Protein AF-A0A4R3A6V1-F1 (afdb_monomer_lite)

Secondary structure (DSSP, 8-state):
--------PPPPP--S---SEEEEETTTEEEEE-TT-EEEEEE-SSEEEEEEEETTS-EEEEEEE--TTEEEEEEEEEPPP-HHHHTTT----EEEEEEEEEE--S---GGG--EEEEEEEEEESSHHHHHHHHSPPTTTTSHHHHTTTTSTTPPPSSHHHHHHT-S---GGGEEEEEPPS-SSHHHHTTTSTTHHHHHHHHHHHS-HHHHHH--EEEEEEEEEETTTEEE-S-SS---EE-SSEEEEEEEEEEEPP--

Structure (mmCIF, N/CA/C/O backbone):
data_AF-A0A4R3A6V1-F1
#
_entry.id   AF-A0A4R3A6V1-F1
#
loop_
_atom_site.group_PDB
_atom_site.id
_atom_site.type_symbol
_atom_site.label_atom_id
_atom_site.label_alt_id
_atom_site.label_comp_id
_atom_site.label_asym_id
_atom_site.label_entity_id
_atom_site.label_seq_id
_atom_site.pdbx_PDB_ins_code
_atom_site.Cartn_x
_atom_site.Cartn_y
_atom_site.Cartn_z
_atom_site.occupancy
_atom_site.B_iso_or_equiv
_atom_site.auth_seq_id
_atom_site.auth_comp_id
_atom_site.auth_asym_id
_atom_site.auth_atom_id
_atom_site.pdbx_PDB_model_num
ATOM 1 N N . MET A 1 1 ? 1.671 25.172 -37.090 1.00 29.05 1 MET A N 1
ATOM 2 C CA . MET A 1 1 ? 3.060 24.733 -36.821 1.00 29.05 1 MET A CA 1
ATOM 3 C C . MET A 1 1 ? 3.863 25.916 -36.296 1.00 29.05 1 MET A C 1
ATOM 5 O O . MET A 1 1 ? 4.371 26.710 -37.083 1.00 29.05 1 MET A O 1
ATOM 9 N N . SER A 1 2 ? 3.929 26.082 -34.975 1.00 23.70 2 SER A N 1
ATOM 10 C CA . SER A 1 2 ? 4.766 27.115 -34.357 1.00 23.70 2 SER A CA 1
ATOM 11 C C . SER A 1 2 ? 6.224 26.665 -34.411 1.00 23.70 2 SER A C 1
ATOM 13 O O . SER A 1 2 ? 6.584 25.643 -33.839 1.00 23.70 2 SER A O 1
ATOM 15 N N . ARG A 1 3 ? 7.068 27.400 -35.143 1.00 24.25 3 ARG A N 1
ATOM 16 C CA . ARG A 1 3 ? 8.515 27.151 -35.177 1.00 24.25 3 ARG A CA 1
ATOM 17 C C . ARG A 1 3 ? 9.114 27.628 -33.856 1.00 24.25 3 ARG A C 1
ATOM 19 O O . ARG A 1 3 ? 9.168 28.833 -33.616 1.00 24.25 3 ARG A O 1
ATOM 26 N N . CYS A 1 4 ? 9.568 26.699 -33.020 1.00 25.50 4 CYS A N 1
ATOM 27 C CA . CYS A 1 4 ? 10.347 27.031 -31.832 1.00 25.50 4 CYS A CA 1
ATOM 28 C C . CYS A 1 4 ? 11.617 27.786 -32.268 1.00 25.50 4 CYS A C 1
ATOM 30 O O . CYS A 1 4 ? 12.367 27.310 -33.127 1.00 25.50 4 CYS A O 1
ATOM 32 N N . LYS A 1 5 ? 11.832 29.004 -31.751 1.00 26.22 5 LYS A N 1
ATOM 33 C CA . LYS A 1 5 ? 13.024 29.798 -32.083 1.00 26.22 5 LYS A CA 1
ATOM 34 C C . LYS A 1 5 ? 14.231 29.221 -31.355 1.00 26.22 5 LYS A C 1
ATOM 36 O O . LYS A 1 5 ? 14.215 28.988 -30.154 1.00 26.22 5 LYS A O 1
ATOM 41 N N . LEU A 1 6 ? 15.274 28.992 -32.135 1.00 27.48 6 LEU A N 1
ATOM 42 C CA . LEU A 1 6 ? 16.408 28.151 -31.809 1.00 27.48 6 LEU A CA 1
ATOM 43 C C . LEU A 1 6 ? 17.652 29.035 -31.675 1.00 27.48 6 LEU A C 1
ATOM 45 O O . LEU A 1 6 ? 18.129 29.558 -32.681 1.00 27.48 6 LEU A O 1
ATOM 49 N N . GLN A 1 7 ? 18.189 29.212 -30.469 1.00 25.42 7 GLN A N 1
ATOM 50 C CA . GLN A 1 7 ? 19.494 29.852 -30.285 1.00 25.42 7 GLN A CA 1
ATOM 51 C C . GLN A 1 7 ? 20.573 28.785 -30.110 1.00 25.42 7 GLN A C 1
ATOM 53 O O . GLN A 1 7 ? 20.501 27.945 -29.219 1.00 25.42 7 GLN A O 1
ATOM 58 N N . ILE A 1 8 ? 21.564 28.804 -30.999 1.00 26.97 8 ILE A N 1
ATOM 59 C CA . ILE A 1 8 ? 22.712 27.896 -30.986 1.00 26.97 8 ILE A CA 1
ATOM 60 C C . ILE A 1 8 ? 23.912 28.703 -30.497 1.00 26.97 8 ILE A C 1
ATOM 62 O O . ILE A 1 8 ? 24.255 29.714 -31.111 1.00 26.97 8 ILE A O 1
ATOM 66 N N . ARG A 1 9 ? 24.560 28.267 -29.413 1.00 29.11 9 ARG A N 1
ATOM 67 C CA . ARG A 1 9 ? 25.920 28.716 -29.091 1.00 29.11 9 ARG A CA 1
ATOM 68 C C . ARG A 1 9 ? 26.909 27.743 -29.736 1.00 29.11 9 ARG A C 1
ATOM 70 O O . ARG A 1 9 ? 26.684 26.538 -29.735 1.00 29.11 9 ARG A O 1
ATOM 77 N N . ARG A 1 10 ? 27.934 28.305 -30.376 1.00 29.61 10 ARG A N 1
ATOM 78 C CA . ARG A 1 10 ? 28.901 27.626 -31.252 1.00 29.61 10 ARG A CA 1
ATOM 79 C C . ARG A 1 10 ? 29.644 26.518 -30.487 1.00 29.61 10 ARG A C 1
ATOM 81 O O . ARG A 1 10 ? 30.212 26.805 -29.438 1.00 29.61 10 ARG A O 1
ATOM 88 N N . ALA A 1 11 ? 29.657 25.298 -31.020 1.00 35.62 11 ALA A N 1
ATOM 89 C CA . ALA A 1 11 ? 30.595 24.253 -30.610 1.00 35.62 11 ALA A CA 1
ATOM 90 C C . ALA A 1 11 ? 31.905 24.409 -31.417 1.00 35.62 11 ALA A C 1
ATOM 92 O O . ALA A 1 11 ? 31.838 24.878 -32.558 1.00 35.62 11 ALA A O 1
ATOM 93 N N . PRO A 1 12 ? 33.083 24.092 -30.848 1.00 35.62 12 PRO A N 1
ATOM 94 C CA . PRO A 1 12 ? 34.339 24.097 -31.596 1.00 35.62 12 PRO A CA 1
ATOM 95 C C . PRO A 1 12 ? 34.364 22.984 -32.660 1.00 35.62 12 PRO A C 1
ATOM 97 O O . PRO A 1 12 ? 33.696 21.964 -32.504 1.00 35.62 12 PRO A O 1
ATOM 100 N N . ASP A 1 13 ? 35.115 23.210 -33.744 1.00 43.75 13 ASP A N 1
ATOM 101 C CA . ASP A 1 13 ? 35.287 22.285 -34.876 1.00 43.75 13 ASP A CA 1
ATOM 102 C C . ASP A 1 13 ? 35.977 20.991 -34.447 1.00 43.75 13 ASP A C 1
ATOM 104 O O . ASP A 1 13 ? 37.070 21.025 -33.877 1.00 43.75 13 ASP A O 1
ATOM 108 N N . ILE A 1 14 ? 35.351 19.843 -34.723 1.00 45.16 14 ILE A N 1
ATOM 109 C CA . ILE A 1 14 ? 35.871 18.542 -34.300 1.00 45.16 14 ILE A CA 1
ATOM 110 C C . ILE A 1 14 ? 35.590 17.470 -35.369 1.00 45.16 14 ILE A C 1
ATOM 112 O O . ILE A 1 14 ? 34.441 17.233 -35.740 1.00 45.16 14 ILE A O 1
ATOM 116 N N . GLY A 1 15 ? 36.669 16.856 -35.870 1.00 40.59 15 GLY A N 1
ATOM 117 C CA . GLY A 1 15 ? 36.699 15.899 -36.982 1.00 40.59 15 GLY A CA 1
ATOM 118 C C . GLY A 1 15 ? 36.312 14.446 -36.662 1.00 40.59 15 GLY A C 1
ATOM 119 O O . GLY A 1 15 ? 35.995 14.088 -35.530 1.00 40.59 15 GLY A O 1
ATOM 120 N N . GLU A 1 16 ? 36.334 13.652 -37.735 1.00 47.97 16 GLU A N 1
ATOM 121 C CA . GLU A 1 16 ? 35.824 12.290 -37.949 1.00 47.97 16 GLU A CA 1
ATOM 122 C C . GLU A 1 16 ? 36.249 11.241 -36.907 1.00 47.97 16 GLU A C 1
ATOM 124 O O . GLU A 1 16 ? 37.413 10.861 -36.845 1.00 47.97 16 GLU A O 1
ATOM 129 N N . ALA A 1 17 ? 35.272 10.765 -36.128 1.00 49.50 17 ALA A N 1
ATOM 130 C CA . ALA A 1 17 ? 35.065 9.388 -35.646 1.00 49.50 17 ALA A CA 1
ATOM 131 C C . ALA A 1 17 ? 34.237 9.458 -34.355 1.00 49.50 17 ALA A C 1
ATOM 133 O O . ALA A 1 17 ? 34.778 9.425 -33.253 1.00 49.50 17 ALA A O 1
ATOM 134 N N . TRP A 1 18 ? 32.917 9.596 -34.485 1.00 56.84 18 TRP A N 1
ATOM 135 C CA . TRP A 1 18 ? 32.025 9.461 -33.335 1.00 56.84 18 TRP A CA 1
ATOM 136 C C . TRP A 1 18 ? 31.434 8.052 -33.368 1.00 56.84 18 TRP A C 1
ATOM 138 O O . TRP A 1 18 ? 30.748 7.694 -34.324 1.00 56.84 18 TRP A O 1
ATOM 148 N N . GLY A 1 19 ? 31.787 7.245 -32.363 1.00 62.28 19 GLY A N 1
ATOM 149 C CA . GLY A 1 19 ? 31.123 5.978 -32.057 1.00 62.28 19 GLY A CA 1
ATOM 150 C C . GLY A 1 19 ? 29.810 6.216 -31.303 1.00 62.28 19 GLY A C 1
ATOM 151 O O . GLY A 1 19 ? 29.111 7.194 -31.554 1.00 62.28 19 GLY A O 1
ATOM 152 N N . ARG A 1 20 ? 29.493 5.331 -30.356 1.00 67.75 20 ARG A N 1
ATOM 153 C CA . ARG A 1 20 ? 28.336 5.417 -29.449 1.00 67.75 20 ARG A CA 1
ATOM 154 C C . ARG A 1 20 ? 28.252 6.793 -28.756 1.00 67.75 20 ARG A C 1
ATOM 156 O O . ARG A 1 20 ? 29.230 7.244 -28.157 1.00 67.75 20 ARG A O 1
ATOM 163 N N . LEU A 1 21 ? 27.096 7.454 -28.857 1.00 73.31 21 LEU A N 1
ATOM 164 C CA . LEU A 1 21 ? 26.792 8.742 -28.221 1.00 73.31 21 LEU A CA 1
ATOM 165 C C . LEU A 1 21 ? 25.910 8.524 -26.998 1.00 73.31 21 LEU A C 1
ATOM 167 O O . LEU A 1 21 ? 24.830 7.969 -27.145 1.00 73.31 21 LEU A O 1
ATOM 171 N N . THR A 1 22 ? 26.292 9.042 -25.837 1.00 76.19 22 THR A N 1
ATOM 172 C CA . THR A 1 22 ? 25.423 9.056 -24.656 1.00 76.19 22 THR A CA 1
ATOM 173 C C . THR A 1 22 ? 24.597 10.332 -24.645 1.00 76.19 22 THR A C 1
ATOM 175 O O . THR A 1 22 ? 25.148 11.434 -24.683 1.00 76.19 22 T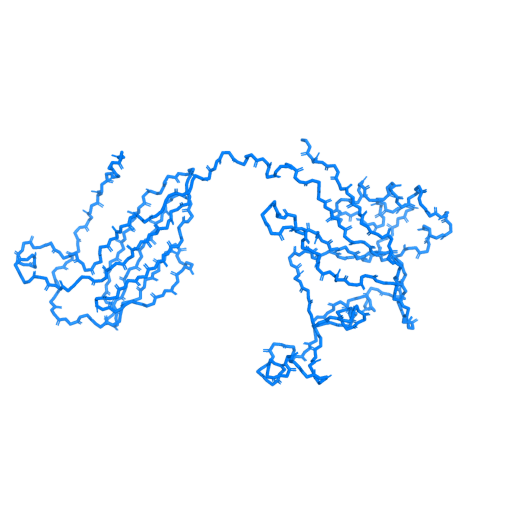HR A O 1
ATOM 178 N N . VAL A 1 23 ? 23.275 10.194 -24.582 1.00 74.38 23 VAL A N 1
ATOM 179 C CA . VAL A 1 23 ? 22.330 11.308 -24.496 1.00 74.38 23 VAL A CA 1
ATOM 180 C C . VAL A 1 23 ? 21.740 11.357 -23.095 1.00 74.38 23 VAL A C 1
ATOM 182 O O . VAL A 1 23 ? 21.174 10.369 -22.639 1.00 74.38 23 VAL A O 1
ATOM 185 N N . ALA A 1 24 ? 21.846 12.514 -22.442 1.00 73.19 24 ALA A N 1
ATOM 186 C CA . ALA A 1 24 ? 21.166 12.837 -21.196 1.00 73.19 24 ALA A CA 1
ATOM 187 C C . ALA A 1 24 ? 20.102 13.916 -21.432 1.00 73.19 24 ALA A C 1
ATOM 189 O O . ALA A 1 24 ? 20.381 14.916 -22.096 1.00 73.19 24 ALA A O 1
ATOM 190 N N . ILE A 1 25 ? 18.912 13.755 -20.852 1.00 72.81 25 ILE A N 1
ATOM 191 C CA . ILE A 1 25 ? 17.879 14.804 -20.801 1.00 72.81 25 ILE A CA 1
ATOM 192 C C . ILE A 1 25 ? 17.577 15.108 -19.336 1.00 72.81 25 ILE A C 1
ATOM 194 O O . ILE A 1 25 ? 17.207 14.200 -18.589 1.00 72.81 25 ILE A O 1
ATOM 198 N N . ASP A 1 26 ? 17.808 16.359 -18.926 1.00 67.38 26 ASP A N 1
ATOM 199 C CA . ASP A 1 26 ? 17.586 16.866 -17.559 1.00 67.38 26 ASP A CA 1
ATOM 200 C C . ASP A 1 26 ? 18.176 15.975 -16.458 1.00 67.38 26 ASP A C 1
ATOM 202 O O . ASP A 1 26 ? 17.608 15.813 -15.382 1.00 67.38 26 ASP A O 1
ATOM 206 N N . ASN A 1 27 ? 19.343 15.384 -16.746 1.00 59.59 27 ASN A N 1
ATOM 207 C CA . ASN A 1 27 ? 20.071 14.434 -15.896 1.00 59.59 27 ASN A CA 1
ATOM 208 C C . ASN A 1 27 ? 19.315 13.137 -15.541 1.00 59.59 27 ASN A C 1
ATOM 210 O O . ASN A 1 27 ? 19.780 12.400 -14.676 1.00 59.59 27 ASN A O 1
ATOM 214 N N . ARG A 1 28 ? 18.175 12.840 -16.178 1.00 58.16 28 ARG A N 1
ATOM 215 C CA . ARG A 1 28 ? 17.315 11.697 -15.817 1.00 58.16 28 ARG A CA 1
ATOM 216 C C . ARG A 1 28 ? 17.318 10.588 -16.855 1.00 58.16 28 ARG A C 1
ATOM 218 O O . ARG A 1 28 ? 17.477 9.423 -16.513 1.00 58.16 28 ARG A O 1
ATOM 225 N N . THR A 1 29 ? 17.151 10.944 -18.125 1.00 61.03 29 THR A N 1
ATOM 226 C CA . THR A 1 29 ? 17.066 9.946 -19.197 1.00 61.03 29 THR A CA 1
ATOM 227 C C . THR A 1 29 ? 18.429 9.782 -19.841 1.00 61.03 29 THR A C 1
ATOM 229 O O . THR A 1 29 ? 18.860 10.695 -20.538 1.00 61.03 29 THR A O 1
ATOM 232 N N . LEU A 1 30 ? 19.084 8.644 -19.603 1.00 71.81 30 LEU A N 1
ATOM 233 C CA . LEU A 1 30 ? 20.370 8.277 -20.194 1.00 71.81 30 LEU A CA 1
ATOM 234 C C . LEU A 1 30 ? 20.172 7.121 -21.170 1.00 71.81 30 LEU A C 1
ATOM 236 O O . LEU A 1 30 ? 19.771 6.030 -20.773 1.00 71.81 30 LEU A O 1
ATOM 240 N N . PHE A 1 31 ? 20.472 7.339 -22.444 1.00 74.81 31 PHE A N 1
ATOM 241 C CA . PHE A 1 31 ? 20.581 6.244 -23.402 1.00 74.81 31 PHE A CA 1
ATOM 242 C C . PHE A 1 31 ? 21.682 6.518 -24.403 1.00 74.81 31 PHE A C 1
ATOM 244 O O . PHE A 1 31 ? 22.000 7.663 -24.725 1.00 74.81 31 PHE A O 1
ATOM 251 N N . ASP A 1 32 ? 22.229 5.436 -24.932 1.00 76.75 32 ASP A N 1
ATOM 252 C CA . ASP A 1 32 ? 23.225 5.518 -25.977 1.00 76.75 32 ASP A CA 1
ATOM 253 C C . ASP A 1 32 ? 22.598 5.399 -27.362 1.00 76.75 32 ASP A C 1
ATOM 255 O O . ASP A 1 32 ? 21.648 4.638 -27.530 1.00 76.75 32 ASP A O 1
ATOM 259 N N . ILE A 1 33 ? 23.109 6.131 -28.346 1.00 72.00 33 ILE A N 1
ATOM 260 C CA . ILE A 1 33 ? 22.649 6.113 -29.737 1.00 72.00 33 ILE A CA 1
ATOM 261 C C . ILE A 1 33 ? 23.847 6.056 -30.689 1.00 72.00 33 ILE A C 1
ATOM 263 O O . ILE A 1 33 ? 24.839 6.761 -30.495 1.00 72.00 33 ILE A O 1
ATOM 267 N N . GLU A 1 34 ? 23.769 5.210 -31.711 1.00 71.31 34 GLU A N 1
ATOM 268 C CA . GLU A 1 34 ? 24.805 5.082 -32.740 1.00 71.31 34 GLU A CA 1
ATOM 269 C C . GLU A 1 34 ? 24.440 5.820 -34.035 1.00 71.31 34 GLU A C 1
ATOM 271 O O . GLU A 1 34 ? 23.299 6.228 -34.260 1.00 71.31 34 GLU A O 1
ATOM 276 N N . ALA A 1 35 ? 25.428 6.024 -34.909 1.00 65.94 35 ALA A N 1
ATOM 277 C CA . ALA A 1 35 ? 25.219 6.692 -36.190 1.00 65.94 35 ALA A CA 1
ATOM 278 C C . ALA A 1 35 ? 24.183 5.941 -37.047 1.00 65.94 35 ALA A C 1
ATOM 280 O O . ALA A 1 35 ? 24.330 4.751 -37.313 1.00 65.94 35 ALA A O 1
ATOM 281 N N . GLY A 1 36 ? 23.152 6.651 -37.517 1.00 57.78 36 GLY A N 1
ATOM 282 C CA . GLY A 1 36 ? 22.050 6.058 -38.280 1.00 57.78 36 GLY A CA 1
ATOM 283 C C . GLY A 1 36 ? 20.932 5.450 -37.427 1.00 57.78 36 GLY A C 1
ATOM 284 O O . GLY A 1 36 ? 19.899 5.070 -37.980 1.00 57.78 36 GLY A O 1
ATOM 285 N N . GLU A 1 37 ? 21.081 5.407 -36.102 1.00 58.91 37 GLU A N 1
ATOM 286 C CA . GLU A 1 37 ? 20.008 4.988 -35.206 1.00 58.91 37 GLU A CA 1
ATOM 287 C C . GLU A 1 37 ? 19.019 6.117 -34.915 1.00 58.91 37 GLU A C 1
ATOM 289 O O . GLU A 1 37 ? 19.297 7.314 -35.058 1.00 58.91 37 GLU A O 1
ATOM 294 N N . THR A 1 38 ? 17.831 5.696 -34.487 1.00 65.81 38 THR A N 1
ATOM 295 C CA . THR A 1 38 ? 16.751 6.569 -34.045 1.00 65.81 38 THR A CA 1
ATOM 296 C C . THR A 1 38 ? 16.280 6.125 -32.675 1.00 65.81 38 THR A C 1
ATOM 298 O O . THR A 1 38 ? 15.948 4.953 -32.500 1.00 65.81 38 THR A O 1
ATOM 301 N N . LYS A 1 39 ? 16.201 7.051 -31.718 1.00 68.44 39 LYS A N 1
ATOM 302 C CA . LYS A 1 39 ? 15.627 6.778 -30.395 1.00 68.44 39 LYS A CA 1
ATOM 303 C C . LYS A 1 39 ? 14.571 7.805 -30.031 1.00 68.44 39 LYS A C 1
ATOM 305 O O . LYS A 1 39 ? 14.680 8.971 -30.406 1.00 68.44 39 LYS A O 1
ATOM 310 N N . ALA A 1 40 ? 13.547 7.348 -29.317 1.00 63.19 40 ALA A N 1
ATOM 311 C CA . ALA A 1 40 ? 12.493 8.201 -28.797 1.00 63.19 40 ALA A CA 1
ATOM 312 C C . ALA A 1 40 ? 12.779 8.550 -27.335 1.00 63.19 40 ALA A C 1
ATOM 314 O O . ALA A 1 40 ? 13.177 7.680 -26.562 1.00 63.19 40 ALA A O 1
ATOM 315 N N . ALA A 1 41 ? 12.556 9.805 -26.961 1.00 65.88 41 ALA A N 1
ATOM 316 C CA . ALA A 1 41 ? 12.645 10.248 -25.577 1.00 65.88 41 ALA A CA 1
ATOM 317 C C . ALA A 1 41 ? 11.400 11.043 -25.186 1.00 65.88 41 ALA A C 1
ATOM 319 O O . ALA A 1 41 ? 10.894 11.844 -25.979 1.00 65.88 41 ALA A O 1
ATOM 320 N N . LEU A 1 42 ? 10.934 10.812 -23.960 1.00 64.50 42 LEU A N 1
ATOM 321 C CA . LEU A 1 42 ? 9.871 11.582 -23.331 1.00 64.50 42 LEU A CA 1
ATOM 322 C C . LEU A 1 42 ? 10.492 12.783 -22.617 1.00 64.50 42 LEU A C 1
ATOM 324 O O . LEU A 1 42 ? 11.441 12.619 -21.851 1.00 64.50 42 LEU A O 1
ATOM 328 N N . CYS A 1 43 ? 9.970 13.980 -22.864 1.00 68.62 43 CYS A N 1
ATOM 329 C CA . CYS A 1 43 ? 10.437 15.188 -22.196 1.00 68.62 43 CYS A CA 1
ATOM 330 C C . CYS A 1 43 ? 9.303 15.855 -21.420 1.00 68.62 43 CYS A C 1
ATOM 332 O O . CYS A 1 43 ? 8.248 16.156 -21.988 1.00 68.62 43 CYS A O 1
ATOM 334 N N . GLU A 1 44 ? 9.554 16.094 -20.134 1.00 65.69 44 GLU A N 1
ATOM 335 C CA . GLU A 1 44 ? 8.666 16.840 -19.246 1.00 65.69 44 GLU A CA 1
ATOM 336 C C . GLU A 1 44 ? 8.611 18.328 -19.643 1.00 65.69 44 GLU A C 1
ATOM 338 O O . GLU A 1 44 ? 9.574 18.859 -20.197 1.00 65.69 44 GLU A O 1
ATOM 343 N N . PRO A 1 45 ? 7.495 19.022 -19.383 1.00 66.31 45 PRO A N 1
ATOM 344 C CA . PRO A 1 45 ? 7.357 20.457 -19.630 1.00 66.31 45 PRO A CA 1
ATOM 345 C C . PRO A 1 45 ? 8.415 21.290 -18.895 1.00 66.31 45 PRO A C 1
ATOM 347 O O . PRO A 1 45 ? 8.807 20.987 -17.769 1.00 66.31 45 PRO A O 1
ATOM 350 N N . GLY A 1 46 ? 8.810 22.409 -19.504 1.00 71.25 46 GLY A N 1
ATOM 351 C CA . GLY A 1 46 ? 9.787 23.341 -18.942 1.00 71.25 46 GLY A CA 1
ATOM 352 C C . GLY A 1 46 ? 11.059 23.459 -19.778 1.00 71.25 46 GLY A C 1
ATOM 353 O O . GLY A 1 46 ? 11.051 23.314 -21.000 1.00 71.25 46 GLY A O 1
ATOM 354 N N . ASP A 1 47 ? 12.166 23.801 -19.128 1.00 66.38 47 ASP A N 1
ATOM 355 C CA . ASP A 1 47 ? 13.462 23.908 -19.788 1.00 66.38 47 ASP A CA 1
ATOM 356 C C . ASP A 1 47 ? 14.174 22.561 -19.783 1.00 66.38 47 ASP A C 1
ATOM 358 O O . ASP A 1 47 ? 14.742 22.184 -18.762 1.00 66.38 47 ASP A O 1
ATOM 362 N N . ALA A 1 48 ? 14.215 21.895 -20.937 1.00 71.75 48 ALA A N 1
ATOM 363 C CA . ALA A 1 48 ? 15.013 20.691 -21.087 1.00 71.75 48 ALA A CA 1
ATOM 364 C C . ALA A 1 48 ? 16.438 21.019 -21.525 1.00 71.75 48 ALA A C 1
ATOM 366 O O . ALA A 1 48 ? 16.666 21.756 -22.493 1.00 71.75 48 ALA A O 1
ATOM 367 N N . THR A 1 49 ? 17.414 20.428 -20.848 1.00 76.12 49 THR A N 1
ATOM 368 C CA . THR A 1 49 ? 18.813 20.413 -21.264 1.00 76.12 49 THR A CA 1
ATOM 369 C C . THR A 1 49 ? 19.156 19.035 -21.801 1.00 76.12 49 THR A C 1
ATOM 371 O O . THR A 1 49 ? 19.267 18.066 -21.054 1.00 76.12 49 THR A O 1
ATOM 374 N N . ILE A 1 50 ? 19.362 18.968 -23.113 1.00 74.69 50 ILE A N 1
ATOM 375 C CA . ILE A 1 50 ? 19.881 17.783 -23.789 1.00 74.69 50 ILE A CA 1
ATOM 376 C C . ILE A 1 50 ? 21.401 17.881 -23.775 1.00 74.69 50 ILE A C 1
ATOM 378 O O . ILE A 1 50 ? 21.963 18.841 -24.306 1.00 74.69 50 ILE A O 1
ATOM 382 N N . ILE A 1 51 ? 22.068 16.900 -23.187 1.00 75.50 51 ILE A N 1
ATOM 383 C CA . ILE A 1 51 ? 23.524 16.773 -23.179 1.00 75.50 51 ILE A CA 1
ATOM 384 C C . ILE A 1 51 ? 23.875 15.549 -24.011 1.00 75.50 51 ILE A C 1
ATOM 386 O O . ILE A 1 51 ? 23.329 14.475 -23.789 1.00 75.50 51 ILE A O 1
ATOM 390 N N . VAL A 1 52 ? 24.768 15.714 -24.978 1.00 74.31 52 VAL A N 1
ATOM 391 C CA . VAL A 1 52 ? 25.275 14.618 -25.803 1.00 74.31 52 VAL A CA 1
ATOM 392 C C . VAL A 1 52 ? 26.772 14.524 -25.608 1.00 74.31 52 VAL A C 1
ATOM 394 O O . VAL A 1 52 ? 27.477 15.512 -25.822 1.00 74.31 52 VAL A O 1
ATOM 397 N N . THR A 1 53 ? 27.243 13.335 -25.254 1.00 74.94 53 THR A N 1
ATOM 398 C CA . THR A 1 53 ? 28.652 13.060 -24.972 1.00 74.94 53 THR A CA 1
ATOM 399 C C . THR A 1 53 ? 29.141 11.895 -25.832 1.00 74.94 53 THR A C 1
ATOM 401 O O . THR A 1 53 ? 28.473 10.871 -25.948 1.00 74.94 53 THR A O 1
ATOM 404 N N . ALA A 1 54 ? 30.306 12.053 -26.452 1.00 71.25 54 ALA A N 1
ATOM 405 C CA . ALA A 1 54 ? 31.032 11.003 -27.155 1.00 71.25 54 ALA A CA 1
ATOM 406 C C . ALA A 1 54 ? 31.664 10.015 -26.185 1.00 71.25 54 ALA A C 1
ATOM 408 O O . ALA A 1 54 ? 32.039 10.373 -25.068 1.00 71.25 54 ALA A O 1
ATOM 409 N N . SER A 1 55 ? 32.026 8.854 -26.722 1.00 67.38 55 SER A N 1
ATOM 410 C CA . SER A 1 55 ? 32.997 7.946 -26.109 1.00 67.38 55 SER A CA 1
ATOM 411 C C . SER A 1 55 ? 34.365 8.584 -25.803 1.00 67.38 55 SER A C 1
ATOM 413 O O . SER A 1 55 ? 35.038 8.165 -24.870 1.00 67.38 55 SER A O 1
ATOM 415 N N . ASP A 1 56 ? 34.795 9.591 -26.568 1.00 67.06 56 ASP A N 1
ATOM 416 C CA . ASP A 1 56 ? 36.041 10.342 -26.333 1.00 67.06 56 ASP A CA 1
ATOM 417 C C . ASP A 1 56 ? 35.906 11.512 -25.332 1.00 67.06 56 ASP A C 1
ATOM 419 O O . ASP A 1 56 ? 36.852 12.276 -25.132 1.00 67.06 56 ASP A O 1
ATOM 423 N N . GLY A 1 57 ? 34.736 11.658 -24.699 1.00 65.81 57 GLY A N 1
ATOM 424 C CA . GLY A 1 57 ? 34.460 12.677 -23.685 1.00 65.81 57 GLY A CA 1
ATOM 425 C C . GLY A 1 57 ? 34.132 14.067 -24.234 1.00 65.81 57 GLY A C 1
ATOM 426 O O . GLY A 1 57 ? 33.788 14.960 -23.459 1.00 65.81 57 GLY A O 1
ATOM 427 N N . ARG A 1 58 ? 34.196 14.284 -25.553 1.00 68.75 58 ARG A N 1
ATOM 428 C CA . ARG A 1 58 ? 33.717 15.526 -26.174 1.00 68.75 58 ARG A CA 1
ATOM 429 C C . ARG A 1 58 ? 32.197 15.518 -26.225 1.00 68.75 58 ARG A C 1
ATOM 431 O O . ARG A 1 58 ? 31.567 14.472 -26.258 1.00 68.75 58 ARG A O 1
ATOM 438 N N . GLY A 1 59 ? 31.574 16.685 -26.258 1.00 68.31 59 GLY A N 1
ATOM 439 C CA . GLY A 1 59 ? 30.121 16.742 -26.249 1.00 68.31 59 GLY A CA 1
ATOM 440 C C . GLY A 1 59 ? 29.579 18.132 -26.491 1.00 68.31 59 GLY A C 1
ATOM 441 O O . GLY A 1 59 ? 30.324 19.106 -26.609 1.00 68.31 59 GLY A O 1
ATOM 442 N N . PHE A 1 60 ? 28.261 18.221 -26.556 1.00 71.81 60 PHE A N 1
ATOM 443 C CA . PHE A 1 60 ? 27.557 19.489 -26.574 1.00 71.81 60 PHE A CA 1
ATOM 444 C C . PHE A 1 60 ? 26.334 19.409 -25.674 1.00 71.81 60 PHE A C 1
ATOM 446 O O . PHE A 1 60 ? 25.741 18.350 -25.487 1.00 71.81 60 PHE A O 1
ATOM 453 N N . SER A 1 61 ? 25.933 20.556 -25.140 1.00 70.62 61 SER A N 1
ATOM 454 C CA . SER A 1 61 ? 24.649 20.700 -24.474 1.00 70.62 61 SER A CA 1
ATOM 455 C C . SER A 1 61 ? 23.767 21.668 -25.245 1.00 70.62 61 SER A C 1
ATOM 457 O O . SER A 1 61 ? 24.231 22.619 -25.887 1.00 70.62 61 SER A O 1
ATOM 459 N N . ARG A 1 62 ? 22.467 21.409 -25.207 1.00 71.75 62 ARG A N 1
ATOM 460 C CA . ARG A 1 62 ? 21.458 22.218 -25.862 1.00 71.75 62 ARG A CA 1
ATOM 461 C C . ARG A 1 62 ? 20.263 22.377 -24.947 1.00 71.75 62 ARG A C 1
ATOM 463 O O . ARG A 1 62 ? 19.632 21.398 -24.573 1.00 71.75 62 ARG A O 1
ATOM 470 N N . ARG A 1 63 ? 19.916 23.631 -24.668 1.00 69.00 63 ARG A N 1
ATOM 471 C CA . ARG A 1 63 ? 18.660 23.962 -24.006 1.00 69.00 63 ARG A CA 1
ATOM 472 C C . ARG A 1 63 ? 17.544 24.058 -25.036 1.00 69.00 63 ARG A C 1
ATOM 474 O O . ARG A 1 63 ? 17.719 24.671 -26.095 1.00 69.00 63 ARG A O 1
ATOM 481 N N . MET A 1 64 ? 16.409 23.471 -24.708 1.00 70.38 64 MET A N 1
ATOM 482 C CA . MET A 1 64 ? 15.175 23.573 -25.459 1.00 70.38 64 MET A CA 1
ATOM 483 C C . MET A 1 64 ? 14.073 24.010 -24.505 1.00 70.38 64 MET A C 1
ATOM 485 O O . MET A 1 64 ? 13.857 23.381 -23.476 1.00 70.38 64 MET A O 1
ATOM 489 N N . ALA A 1 65 ? 13.390 25.097 -24.857 1.00 69.50 65 ALA A N 1
ATOM 490 C CA . ALA A 1 65 ? 12.178 25.490 -24.162 1.00 69.50 65 ALA A CA 1
ATOM 491 C C . ALA A 1 65 ? 11.052 24.575 -24.644 1.00 69.50 65 ALA A C 1
ATOM 493 O O . ALA A 1 65 ? 10.653 24.642 -25.812 1.00 69.50 65 ALA A O 1
ATOM 494 N N . LEU A 1 66 ? 10.589 23.698 -23.764 1.00 69.31 66 LEU A N 1
ATOM 495 C CA . LEU A 1 66 ? 9.426 22.866 -24.007 1.00 69.31 66 LEU A CA 1
ATOM 496 C C . LEU A 1 66 ? 8.183 23.656 -23.595 1.00 69.31 66 LEU A C 1
ATOM 498 O O . LEU A 1 66 ? 8.239 24.433 -22.637 1.00 69.31 66 LEU A O 1
ATOM 502 N N . PRO A 1 67 ? 7.066 23.510 -24.322 1.00 69.62 67 PRO A N 1
ATOM 503 C CA . PRO A 1 67 ? 5.826 24.150 -23.920 1.00 69.62 67 PRO A CA 1
ATOM 504 C C . PRO A 1 67 ? 5.460 23.680 -22.502 1.00 69.62 67 PRO A C 1
ATOM 506 O O . PRO A 1 67 ? 5.438 22.469 -22.274 1.00 69.62 67 PRO A O 1
ATOM 509 N N . PRO A 1 68 ? 5.194 24.592 -21.551 1.00 62.94 68 PRO A N 1
ATOM 510 C CA . PRO A 1 68 ? 4.897 24.218 -20.169 1.00 62.94 68 PRO A CA 1
ATOM 511 C C . PRO A 1 68 ? 3.617 23.377 -20.043 1.00 62.94 68 PRO A C 1
ATOM 513 O O . PRO A 1 68 ? 3.430 22.670 -19.061 1.00 62.94 68 PRO A O 1
ATOM 516 N N . GLU A 1 69 ? 2.759 23.425 -21.058 1.00 67.00 69 GLU A N 1
ATOM 517 C CA . GLU A 1 69 ? 1.509 22.682 -21.153 1.00 67.00 69 GLU A CA 1
ATOM 518 C C . GLU A 1 69 ? 1.573 21.474 -22.103 1.00 67.00 69 GLU A C 1
ATOM 520 O O . GLU A 1 69 ? 0.549 21.037 -22.614 1.00 67.00 69 GLU A O 1
ATOM 525 N N . HIS A 1 70 ? 2.754 20.927 -22.409 1.00 64.62 70 HIS A N 1
ATOM 526 C CA . HIS A 1 70 ? 2.861 19.741 -23.266 1.00 64.62 70 HIS A CA 1
ATOM 527 C C . HIS A 1 70 ? 3.969 18.779 -22.831 1.00 64.62 70 HIS A C 1
ATOM 529 O O . HIS A 1 70 ? 5.077 19.195 -22.502 1.00 64.62 70 HIS A O 1
ATOM 535 N N . VAL A 1 71 ? 3.688 17.481 -22.938 1.00 67.50 71 VAL A N 1
ATOM 536 C CA . VAL A 1 71 ? 4.716 16.440 -22.983 1.00 67.50 71 VAL A CA 1
ATOM 537 C C . VAL A 1 71 ? 5.105 16.241 -24.443 1.00 67.50 71 VAL A C 1
ATOM 539 O O . VAL A 1 71 ? 4.242 16.083 -25.315 1.00 67.50 71 VAL A O 1
ATOM 542 N N . LEU A 1 72 ? 6.407 16.265 -24.722 1.00 70.56 72 LEU A N 1
ATOM 543 C CA . LEU A 1 72 ? 6.924 16.030 -26.067 1.00 70.56 72 LEU A CA 1
ATOM 544 C C . LEU A 1 72 ? 7.560 14.650 -26.154 1.00 70.56 72 LEU A C 1
ATOM 546 O O . LEU A 1 72 ? 8.351 14.262 -25.295 1.00 70.56 72 LEU A O 1
ATOM 550 N N . VAL A 1 73 ? 7.254 13.946 -27.242 1.00 68.31 73 VAL A N 1
ATOM 551 C CA . VAL A 1 73 ? 8.036 12.793 -27.676 1.00 68.31 73 VAL A CA 1
ATOM 552 C C . VAL A 1 73 ? 8.943 13.263 -28.803 1.00 68.31 73 VAL A C 1
ATOM 554 O O . VAL A 1 73 ? 8.485 13.722 -29.857 1.00 68.31 73 VAL A O 1
ATOM 557 N N . LEU A 1 74 ? 10.245 13.172 -28.566 1.00 73.00 74 LEU A N 1
ATOM 558 C CA . LEU A 1 74 ? 11.268 13.556 -29.528 1.00 73.00 74 LEU A CA 1
ATOM 559 C C . LEU A 1 74 ? 11.859 12.309 -30.162 1.00 73.00 74 LEU A C 1
ATOM 561 O O . LEU A 1 74 ? 12.214 11.373 -29.456 1.00 73.00 74 LEU A O 1
ATOM 565 N N . SER A 1 75 ? 12.015 12.330 -31.481 1.00 67.62 75 SER A N 1
ATOM 566 C CA . SER A 1 75 ? 12.846 11.381 -32.213 1.00 67.62 75 SER A CA 1
ATOM 567 C C . SER A 1 75 ? 14.223 11.991 -32.406 1.00 67.62 75 SER A C 1
ATOM 569 O O . SER A 1 75 ? 14.344 13.051 -33.025 1.00 67.62 75 SER A O 1
ATOM 571 N N . LEU A 1 76 ? 15.248 11.347 -31.859 1.00 72.94 76 LEU A N 1
ATOM 572 C CA . LEU A 1 7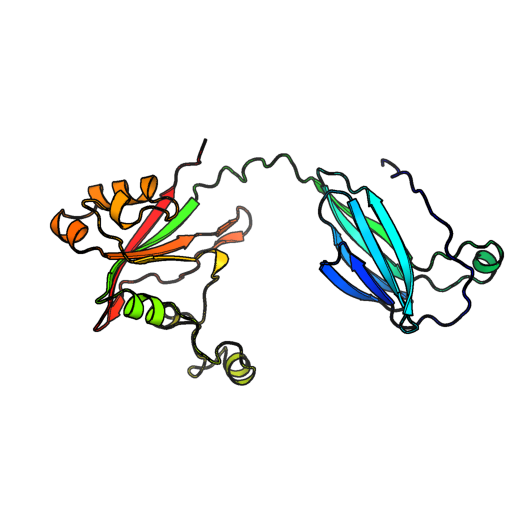6 ? 16.640 11.754 -31.973 1.00 72.94 76 LEU A CA 1
ATOM 573 C C . LEU A 1 76 ? 17.312 10.883 -33.030 1.00 72.94 76 LEU A C 1
ATOM 575 O O . LEU A 1 76 ? 17.290 9.659 -32.923 1.00 72.94 76 LEU A O 1
ATOM 579 N N . HIS A 1 77 ? 17.909 11.523 -34.029 1.00 67.00 77 HIS A N 1
ATOM 580 C CA . HIS A 1 77 ? 18.595 10.878 -35.140 1.00 67.00 77 HIS A CA 1
ATOM 581 C C . HIS A 1 77 ? 20.056 11.313 -35.156 1.00 67.00 77 HIS A C 1
ATOM 583 O O . HIS A 1 77 ? 20.356 12.500 -35.322 1.00 67.00 77 HIS A O 1
ATOM 589 N N . ALA A 1 78 ? 20.970 10.357 -35.011 1.00 68.25 78 ALA A N 1
ATOM 590 C CA . ALA A 1 78 ? 22.392 10.623 -35.175 1.00 68.25 78 ALA A CA 1
ATOM 591 C C . ALA A 1 78 ? 22.724 10.706 -36.671 1.00 68.25 78 ALA A C 1
ATOM 593 O O . ALA A 1 78 ? 22.593 9.726 -37.409 1.00 68.25 78 ALA A O 1
ATOM 594 N N . VAL A 1 79 ? 23.139 11.888 -37.130 1.00 65.81 79 VAL A N 1
ATOM 595 C CA . VAL A 1 79 ? 23.420 12.149 -38.547 1.00 65.81 79 VAL A CA 1
ATOM 596 C C . VAL A 1 79 ? 24.918 12.067 -38.789 1.00 65.81 79 VAL A C 1
ATOM 598 O O . VAL A 1 79 ? 25.709 12.710 -38.094 1.00 65.81 79 VAL A O 1
ATOM 601 N N . ALA A 1 80 ? 25.309 11.299 -39.806 1.00 60.91 80 ALA A N 1
ATOM 602 C CA . ALA A 1 80 ? 26.701 11.211 -40.219 1.00 60.91 80 ALA A CA 1
ATOM 603 C C . ALA A 1 80 ? 27.243 12.603 -40.613 1.00 60.91 80 ALA A C 1
ATOM 605 O O . ALA A 1 80 ? 26.536 13.378 -41.272 1.00 60.91 80 ALA A O 1
ATOM 606 N N . PRO A 1 81 ? 28.495 12.936 -40.247 1.00 60.16 81 PRO A N 1
ATOM 607 C CA . PRO A 1 81 ? 29.098 14.200 -40.633 1.00 60.16 81 PRO A CA 1
ATOM 608 C C . PRO A 1 81 ? 29.119 14.331 -42.155 1.00 60.16 81 PRO A C 1
ATOM 610 O O . PRO A 1 81 ? 29.642 13.475 -42.864 1.00 60.16 81 PRO A O 1
ATOM 613 N N . VAL A 1 82 ? 28.577 15.434 -42.666 1.00 63.31 82 VAL A N 1
ATOM 614 C CA . VAL A 1 82 ? 28.696 15.765 -44.085 1.00 63.31 82 VAL A CA 1
ATOM 615 C C . VAL A 1 82 ? 29.844 16.752 -44.237 1.00 63.31 82 VAL A C 1
ATOM 617 O O . VAL A 1 82 ? 29.752 17.885 -43.766 1.00 63.31 82 VAL A O 1
ATOM 620 N N . TRP A 1 83 ? 30.918 16.321 -44.899 1.00 56.88 83 TRP A N 1
ATOM 621 C CA . TRP A 1 83 ? 32.210 17.019 -44.972 1.00 56.88 83 TRP A CA 1
ATOM 622 C C . TRP A 1 83 ? 32.121 18.517 -45.330 1.00 56.88 83 TRP A C 1
ATOM 624 O O . TRP A 1 83 ? 32.846 19.337 -44.768 1.00 56.88 83 TRP A O 1
ATOM 634 N N . TRP A 1 84 ? 31.192 18.919 -46.206 1.00 59.75 84 TRP A N 1
ATOM 635 C CA . TRP A 1 84 ? 31.024 20.326 -46.592 1.00 59.75 84 TRP A CA 1
ATOM 636 C C . TRP A 1 84 ? 30.354 21.192 -45.512 1.00 59.75 84 TRP A C 1
ATOM 638 O O . TRP A 1 84 ? 30.555 22.404 -45.491 1.00 59.75 84 TRP A O 1
ATOM 648 N N . ARG A 1 85 ? 29.574 20.604 -44.594 1.00 58.31 85 ARG A N 1
ATOM 649 C CA . ARG A 1 85 ? 28.972 21.323 -43.454 1.00 58.31 85 ARG A CA 1
ATOM 650 C C . ARG A 1 85 ? 29.987 21.574 -42.345 1.00 58.31 85 ARG A C 1
ATOM 652 O O . ARG A 1 85 ? 29.938 22.631 -41.715 1.00 58.31 85 ARG A O 1
ATOM 659 N N . THR A 1 86 ? 30.938 20.657 -42.176 1.00 57.78 86 THR A N 1
ATOM 660 C CA . THR A 1 86 ? 32.096 20.824 -41.288 1.00 57.78 86 THR A CA 1
ATOM 661 C C . THR A 1 86 ? 32.944 22.021 -41.722 1.00 57.78 86 THR A C 1
ATOM 663 O O . THR A 1 86 ? 33.289 22.854 -40.896 1.00 57.78 86 THR A O 1
ATOM 666 N N . LEU A 1 87 ? 33.166 22.202 -43.032 1.00 52.25 87 LEU A N 1
ATOM 667 C CA . LEU A 1 87 ? 33.871 23.374 -43.581 1.00 52.25 87 LEU A CA 1
ATOM 668 C C . LEU A 1 87 ? 33.168 24.718 -43.311 1.00 52.25 87 LEU A C 1
ATOM 670 O O . LEU A 1 87 ? 33.812 25.764 -43.334 1.00 52.25 87 LEU A O 1
ATOM 674 N N . LEU A 1 88 ? 31.859 24.708 -43.048 1.00 51.69 88 LEU A N 1
ATOM 675 C CA . LEU A 1 88 ? 31.070 25.902 -42.725 1.00 51.69 88 LEU A CA 1
ATOM 676 C C . LEU A 1 88 ? 30.915 26.127 -41.209 1.00 51.69 88 LEU A C 1
ATOM 678 O O . LEU A 1 88 ? 30.161 27.011 -40.798 1.00 51.69 88 LEU A O 1
ATOM 682 N N . GLY A 1 89 ? 31.590 25.332 -40.370 1.00 49.59 89 GLY A N 1
ATOM 683 C CA . GLY A 1 89 ? 31.46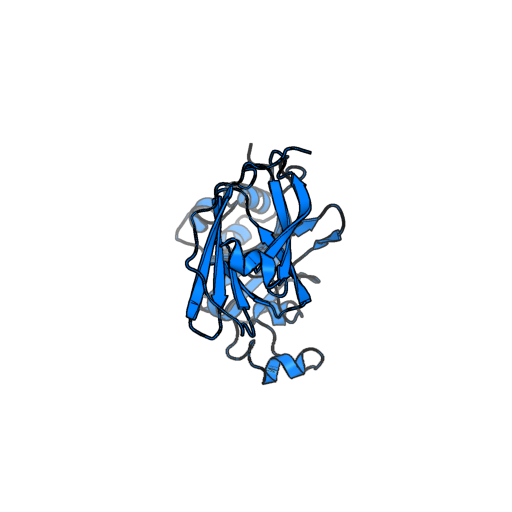2 25.387 -38.910 1.00 49.59 89 GLY A CA 1
ATOM 684 C C . GLY A 1 89 ? 30.065 25.000 -38.409 1.00 49.59 89 GLY A C 1
ATOM 685 O O . GLY A 1 89 ? 29.643 25.432 -37.334 1.00 49.59 89 GLY A O 1
ATOM 686 N N . VAL A 1 90 ? 29.307 24.236 -39.205 1.00 50.56 90 VAL A N 1
ATOM 687 C CA . VAL A 1 90 ? 27.969 23.743 -38.857 1.00 50.56 90 VAL A CA 1
ATOM 688 C C . VAL A 1 90 ? 28.079 22.261 -38.522 1.00 50.56 90 VAL A C 1
ATOM 690 O O . VAL A 1 90 ? 27.833 21.397 -39.361 1.00 50.56 90 VAL A O 1
ATOM 693 N N . SER A 1 91 ? 28.426 21.956 -37.273 1.00 53.34 91 SER A N 1
ATOM 694 C CA . SER A 1 91 ? 28.488 20.579 -36.788 1.00 53.34 91 SER A CA 1
ATOM 695 C C . SER A 1 91 ? 27.156 20.192 -36.124 1.00 53.34 91 SER A C 1
ATOM 697 O O . SER A 1 91 ? 26.951 20.374 -34.923 1.00 53.34 91 SER A O 1
ATOM 699 N N . ARG A 1 92 ? 26.184 19.724 -36.915 1.00 59.03 92 ARG A N 1
ATOM 700 C CA . ARG A 1 92 ? 24.965 19.099 -36.373 1.00 59.03 92 ARG A CA 1
ATOM 701 C C . ARG A 1 92 ? 25.105 17.591 -36.507 1.00 59.03 92 ARG A C 1
ATOM 703 O O . ARG A 1 92 ? 25.013 17.076 -37.613 1.00 59.03 92 ARG A O 1
ATOM 710 N N . PHE A 1 93 ? 25.365 16.931 -35.385 1.00 65.69 93 PHE A N 1
ATOM 711 C CA . PHE A 1 93 ? 25.543 15.475 -35.303 1.00 65.69 93 PHE A CA 1
ATOM 712 C C . PHE A 1 93 ? 24.296 14.753 -34.794 1.00 65.69 93 PHE A C 1
ATOM 714 O O . PHE A 1 93 ? 24.184 13.539 -34.905 1.00 65.69 93 PHE A O 1
ATOM 721 N N . LEU A 1 94 ? 23.349 15.515 -34.252 1.00 66.94 94 LEU A N 1
ATOM 722 C CA . LEU A 1 94 ? 22.074 15.022 -33.776 1.00 66.94 94 LEU A CA 1
ATOM 723 C C . LEU A 1 94 ? 20.986 15.940 -34.317 1.00 66.94 94 LEU A C 1
ATOM 725 O O . LEU A 1 94 ? 20.969 17.140 -34.014 1.00 66.94 94 LEU A O 1
ATOM 729 N N . ASP A 1 95 ? 20.097 15.370 -35.115 1.00 69.94 95 ASP A N 1
ATOM 730 C CA . ASP A 1 95 ? 18.840 16.003 -35.468 1.00 69.94 95 ASP A CA 1
ATOM 731 C C . ASP A 1 95 ? 17.756 15.488 -34.527 1.00 69.94 95 ASP A C 1
ATOM 733 O O . ASP A 1 95 ? 17.740 14.324 -34.132 1.00 69.94 95 ASP A O 1
ATOM 737 N N . PHE A 1 96 ? 16.844 16.373 -34.149 1.00 70.50 96 PHE A N 1
ATOM 738 C CA . PHE A 1 96 ? 15.662 16.005 -33.390 1.00 70.50 96 PHE A CA 1
ATOM 739 C C . PHE A 1 96 ? 14.427 16.441 -34.150 1.00 70.50 96 PHE A C 1
ATOM 741 O O . PHE A 1 96 ? 14.358 17.551 -34.686 1.00 70.50 96 PHE A O 1
ATOM 748 N N . THR A 1 97 ? 13.448 15.554 -34.165 1.00 72.25 97 THR A N 1
ATOM 749 C CA . THR A 1 97 ? 12.136 15.815 -34.734 1.00 72.25 97 THR A CA 1
ATOM 750 C C . THR A 1 97 ? 11.106 15.578 -33.647 1.00 72.25 97 THR A C 1
ATOM 752 O O . THR A 1 97 ? 11.102 14.531 -33.006 1.00 72.25 97 THR A O 1
ATOM 755 N N . GLU A 1 98 ? 10.241 16.561 -33.419 1.00 73.88 98 GLU A N 1
ATOM 756 C CA . GLU A 1 98 ? 9.038 16.360 -32.615 1.00 73.88 98 GLU A CA 1
ATOM 757 C C . GLU A 1 98 ? 8.150 15.358 -33.360 1.00 73.88 98 GLU A C 1
ATOM 759 O O . GLU A 1 98 ? 7.682 15.655 -34.460 1.00 73.88 98 GLU A O 1
ATOM 764 N N . ILE A 1 99 ? 7.982 14.160 -32.799 1.00 65.81 99 ILE A N 1
ATOM 765 C CA . ILE A 1 99 ? 7.152 13.106 -33.402 1.00 65.81 99 ILE A CA 1
ATOM 766 C C . ILE A 1 99 ? 5.749 13.084 -32.813 1.00 65.81 99 ILE A C 1
ATOM 768 O O . ILE A 1 99 ? 4.798 12.760 -33.519 1.00 65.81 99 ILE A O 1
ATOM 772 N N . ALA A 1 100 ? 5.609 13.479 -31.550 1.00 63.84 100 ALA A N 1
ATOM 773 C CA . ALA A 1 100 ? 4.315 13.671 -30.928 1.00 63.84 100 ALA A CA 1
ATOM 774 C C . ALA A 1 100 ? 4.372 14.805 -29.908 1.00 63.84 100 ALA A C 1
ATOM 776 O O . ALA A 1 100 ? 5.378 15.023 -29.227 1.00 63.84 100 ALA A O 1
ATOM 777 N N . ARG A 1 101 ? 3.248 15.504 -29.805 1.00 73.75 101 ARG A N 1
ATOM 778 C CA . ARG A 1 101 ? 2.986 16.519 -28.799 1.00 73.75 101 ARG A CA 1
ATOM 779 C C . ARG A 1 101 ? 1.668 16.169 -28.148 1.00 73.75 101 ARG A C 1
ATOM 781 O O . ARG A 1 101 ? 0.629 16.225 -28.805 1.00 73.75 101 ARG A O 1
ATOM 788 N N . THR A 1 102 ? 1.731 15.844 -26.869 1.00 64.56 102 THR A N 1
ATOM 789 C CA . THR A 1 102 ? 0.547 15.570 -26.068 1.00 64.56 102 THR A CA 1
ATOM 790 C C . THR A 1 102 ? 0.327 16.773 -25.164 1.00 64.56 102 THR A C 1
ATOM 792 O O . THR A 1 102 ? 1.232 17.099 -24.393 1.00 64.56 102 THR A O 1
ATOM 795 N N . PRO A 1 103 ? -0.807 17.491 -25.271 1.00 59.78 103 PRO A N 1
ATOM 796 C CA . PRO A 1 103 ? -1.121 18.532 -24.309 1.00 59.78 103 PRO A CA 1
ATOM 797 C C . PRO A 1 103 ? -1.144 17.913 -22.919 1.00 59.78 103 PRO A C 1
ATOM 799 O O . PRO A 1 103 ? -1.856 16.946 -22.662 1.00 59.78 103 PRO A O 1
ATOM 802 N N . ILE A 1 104 ? -0.359 18.499 -22.027 1.00 57.28 104 ILE A N 1
ATOM 803 C CA . ILE A 1 104 ? -0.728 18.533 -20.627 1.00 57.28 104 ILE A CA 1
ATOM 804 C C . ILE A 1 104 ? -1.892 19.499 -20.666 1.00 57.28 104 ILE A C 1
ATOM 806 O O . ILE A 1 104 ? -1.699 20.703 -20.829 1.00 57.28 104 ILE A O 1
ATOM 810 N N . GLY A 1 105 ? -3.117 18.981 -20.673 1.00 47.31 105 GLY A N 1
ATOM 811 C CA . GLY A 1 105 ? -4.264 19.864 -20.532 1.00 47.31 105 GLY A CA 1
ATOM 812 C C . GLY A 1 105 ? -4.099 20.734 -19.272 1.00 47.31 105 GLY A C 1
ATOM 813 O O . GLY A 1 105 ? -3.126 20.598 -18.517 1.00 47.31 105 GLY A O 1
ATOM 814 N N . PRO A 1 106 ? -5.114 21.520 -18.882 1.00 42.47 106 PRO A N 1
ATOM 815 C CA . PRO A 1 106 ? -5.354 21.547 -17.443 1.00 42.47 106 PRO A CA 1
ATOM 816 C C . PRO A 1 106 ? -5.243 20.086 -16.962 1.00 42.47 106 PRO A C 1
ATOM 818 O O . PRO A 1 106 ? -5.591 19.159 -17.710 1.00 42.47 106 PRO A O 1
ATOM 821 N N . SER A 1 107 ? -4.782 19.831 -15.744 1.00 43.91 107 SER A N 1
ATOM 822 C CA . SER A 1 107 ? -5.434 18.721 -15.077 1.00 43.91 107 SER A CA 1
ATOM 823 C C . SER A 1 107 ? -6.924 19.088 -15.103 1.00 43.91 107 SER A C 1
ATOM 825 O O . SER A 1 107 ? -7.450 19.724 -14.200 1.00 43.91 107 SER A O 1
ATOM 827 N N . GLU A 1 108 ? -7.637 18.736 -16.180 1.00 36.44 108 GLU A N 1
ATOM 828 C CA . GLU A 1 108 ? -8.919 18.122 -15.974 1.00 36.44 108 GLU A CA 1
ATOM 829 C C . GLU A 1 108 ? -8.578 17.100 -14.905 1.00 36.44 108 GLU A C 1
ATOM 831 O O . GLU A 1 108 ? -7.692 16.270 -15.152 1.00 36.44 108 GLU A O 1
ATOM 836 N N . PRO A 1 109 ? -9.067 17.271 -13.665 1.00 40.31 109 PRO A N 1
ATOM 837 C CA . PRO A 1 109 ? -8.851 16.243 -12.675 1.00 40.31 109 PRO A CA 1
ATOM 838 C C . PRO A 1 109 ? -9.335 14.988 -13.384 1.00 40.31 109 PRO A C 1
ATOM 840 O O . PRO A 1 109 ? -10.510 14.949 -13.755 1.00 40.31 109 PRO A O 1
ATOM 843 N N . GLY A 1 110 ? -8.420 14.068 -13.723 1.00 37.12 110 GLY A N 1
ATOM 844 C CA . GLY A 1 110 ? -8.779 12.868 -14.470 1.00 37.12 110 GLY A CA 1
ATOM 845 C C . GLY A 1 110 ? -9.993 12.301 -13.757 1.00 37.12 110 GLY A C 1
ATOM 846 O O . GLY A 1 110 ? -9.926 12.168 -12.537 1.00 37.12 110 GLY A O 1
ATOM 847 N N . PRO A 1 111 ? -11.119 12.174 -14.473 1.00 39.38 111 PRO A N 1
ATOM 848 C CA . PRO A 1 111 ? -12.476 12.509 -14.017 1.00 39.38 111 PRO A CA 1
ATOM 849 C C . PRO A 1 111 ? -12.617 12.524 -12.500 1.00 39.38 111 PRO A C 1
ATOM 851 O O . PRO A 1 111 ? -13.102 11.533 -11.984 1.00 39.38 111 PRO A O 1
ATOM 854 N N . ALA A 1 112 ? -12.132 13.578 -11.823 1.00 45.53 112 ALA A N 1
ATOM 855 C CA . ALA A 1 112 ? -11.809 13.600 -10.392 1.00 45.53 112 ALA A CA 1
ATOM 856 C C . ALA A 1 112 ? -12.032 12.241 -9.714 1.00 45.53 112 ALA A C 1
ATOM 858 O O . ALA A 1 112 ? -13.066 12.028 -9.077 1.00 45.53 112 ALA A O 1
ATOM 859 N N . SER A 1 113 ? -11.187 11.258 -10.051 1.00 51.06 113 SER A N 1
ATOM 860 C CA . SER A 1 113 ? -11.603 9.873 -9.860 1.00 51.06 113 SER A CA 1
ATOM 861 C C . SER A 1 113 ? -11.737 9.673 -8.368 1.00 51.06 113 SER A C 1
ATOM 863 O O . SER A 1 113 ? -10.759 9.877 -7.650 1.00 51.06 113 SER A O 1
ATOM 865 N N . GLN A 1 114 ? -12.946 9.338 -7.907 1.00 56.94 114 GLN A N 1
ATOM 866 C CA . GLN A 1 114 ? -13.158 8.846 -6.553 1.00 56.94 114 GLN A CA 1
ATOM 867 C C . GLN A 1 114 ? -12.007 7.904 -6.234 1.00 56.94 114 GLN A C 1
ATOM 869 O O . GLN A 1 114 ? -11.861 6.865 -6.890 1.00 56.94 114 GLN A O 1
ATOM 874 N N . LEU A 1 115 ? -11.147 8.313 -5.304 1.00 79.19 115 LEU A N 1
ATOM 875 C CA . LEU A 1 115 ? -9.990 7.509 -4.976 1.00 79.19 115 LEU A CA 1
ATOM 876 C C . LEU A 1 115 ? -10.553 6.299 -4.249 1.00 79.19 115 LEU A C 1
ATOM 878 O O . LEU A 1 115 ? -11.199 6.433 -3.215 1.00 79.19 115 LEU A O 1
ATOM 882 N N . THR A 1 116 ? -10.432 5.136 -4.870 1.00 89.00 116 THR A N 1
ATOM 883 C CA . THR A 1 116 ? -10.997 3.904 -4.330 1.00 89.00 116 THR A CA 1
ATOM 884 C C . THR A 1 116 ? -9.877 3.133 -3.679 1.00 89.00 116 THR A C 1
ATOM 886 O O . THR A 1 116 ? -8.802 3.024 -4.262 1.00 89.00 116 THR A O 1
ATOM 889 N N . GLN A 1 117 ? -10.102 2.629 -2.473 1.00 92.69 117 GLN A N 1
ATOM 890 C CA . GLN A 1 117 ? -9.095 1.877 -1.737 1.00 92.69 117 GLN A CA 1
ATOM 891 C C . GLN A 1 117 ? -9.642 0.538 -1.288 1.00 92.69 117 GLN A C 1
ATOM 893 O O . GLN A 1 117 ? -10.688 0.487 -0.647 1.00 92.69 117 GLN A O 1
ATOM 898 N N . GLN A 1 118 ? -8.910 -0.535 -1.573 1.00 95.44 118 GLN A N 1
ATOM 899 C CA . GLN A 1 118 ? -9.110 -1.815 -0.904 1.00 95.44 118 GLN A CA 1
ATOM 900 C C . GLN A 1 118 ? -8.594 -1.673 0.526 1.00 95.44 118 GLN A C 1
ATOM 902 O O . GLN A 1 118 ? -7.449 -1.260 0.701 1.00 95.44 118 GLN A O 1
ATOM 907 N N . MET A 1 119 ? -9.409 -1.995 1.531 1.00 96.62 119 MET A N 1
ATOM 908 C CA . MET A 1 119 ? -9.039 -1.745 2.922 1.00 96.62 119 MET A CA 1
ATOM 909 C C . MET A 1 119 ? -9.166 -2.981 3.809 1.00 96.62 119 MET A C 1
ATOM 911 O O . MET A 1 119 ? -10.131 -3.745 3.737 1.00 96.62 119 MET A O 1
ATOM 915 N N . TRP A 1 120 ? -8.183 -3.123 4.692 1.00 97.88 120 TRP A N 1
ATOM 916 C CA . TRP A 1 120 ? -8.167 -4.051 5.804 1.00 97.88 120 TRP A CA 1
ATOM 917 C C . TRP A 1 120 ? -8.016 -3.287 7.112 1.00 97.88 120 TRP A C 1
ATOM 919 O O . TRP A 1 120 ? -7.272 -2.310 7.196 1.00 97.88 120 TRP A O 1
ATOM 929 N N . ILE A 1 121 ? -8.684 -3.783 8.146 1.00 97.69 121 ILE A N 1
ATOM 930 C CA . ILE A 1 121 ? -8.559 -3.305 9.524 1.00 97.69 121 ILE A CA 1
ATOM 931 C C . ILE A 1 121 ? -8.364 -4.488 10.450 1.00 97.69 121 ILE A C 1
ATOM 933 O O . ILE A 1 121 ? -8.818 -5.596 10.158 1.00 97.69 121 ILE A O 1
ATOM 937 N N . GLY A 1 122 ? -7.709 -4.271 11.581 1.00 97.50 122 GLY A N 1
ATOM 938 C CA . GLY A 1 122 ? -7.638 -5.310 12.591 1.00 97.50 122 GLY A CA 1
ATOM 939 C C . GLY A 1 122 ? -6.616 -5.036 13.669 1.00 97.50 122 GLY A C 1
ATOM 940 O O . GLY A 1 122 ? -6.403 -3.891 14.066 1.00 97.50 122 GLY A O 1
ATOM 941 N N . HIS A 1 123 ? -6.019 -6.118 14.149 1.00 98.12 123 HIS A N 1
ATOM 942 C CA . HIS A 1 123 ? -5.188 -6.123 15.334 1.00 98.12 123 HIS A CA 1
ATOM 943 C C . HIS A 1 123 ? -3.858 -6.825 15.069 1.00 98.12 123 HIS A C 1
ATOM 945 O O . HIS A 1 123 ? -3.845 -7.958 14.586 1.00 98.12 123 HIS A O 1
ATOM 951 N N . ALA A 1 124 ? -2.754 -6.201 15.461 1.00 98.19 124 ALA A N 1
ATOM 952 C CA . ALA A 1 124 ? -1.443 -6.821 15.580 1.00 98.19 124 ALA A CA 1
ATOM 953 C C . ALA A 1 124 ? -0.948 -6.740 17.027 1.00 98.19 124 ALA A C 1
ATOM 955 O O . ALA A 1 124 ? -1.177 -5.746 17.715 1.00 98.19 124 ALA A O 1
ATOM 956 N N . ALA A 1 125 ? -0.227 -7.766 17.480 1.00 97.44 125 ALA A N 1
ATOM 957 C CA . ALA A 1 125 ? 0.307 -7.827 18.840 1.00 97.44 125 ALA A CA 1
ATOM 958 C C . ALA A 1 125 ? 1.253 -6.652 19.156 1.00 97.44 125 ALA A C 1
ATOM 960 O O . ALA A 1 125 ? 1.347 -6.206 20.298 1.00 97.44 125 ALA A O 1
ATOM 961 N N . ASN A 1 126 ? 1.978 -6.169 18.145 1.00 97.56 126 ASN A N 1
ATOM 962 C CA . ASN A 1 126 ? 2.822 -4.982 18.204 1.00 97.56 126 ASN A CA 1
ATOM 963 C C . ASN A 1 126 ? 3.127 -4.471 16.786 1.00 97.56 126 ASN A C 1
ATOM 965 O O . ASN A 1 126 ? 2.926 -5.179 15.798 1.00 97.56 126 ASN A O 1
ATOM 969 N N . GLU A 1 127 ? 3.665 -3.256 16.703 1.00 97.75 127 GLU A N 1
ATOM 970 C CA . GLU A 1 127 ? 4.063 -2.623 15.443 1.00 97.75 127 GLU A CA 1
ATOM 971 C C . GLU A 1 127 ? 5.100 -3.458 14.662 1.00 97.75 127 GLU A C 1
ATOM 973 O O . GLU A 1 127 ? 5.012 -3.570 13.442 1.00 97.75 127 GLU A O 1
ATOM 978 N N . GLY A 1 128 ? 6.035 -4.124 15.349 1.00 98.06 128 GLY A N 1
ATOM 979 C CA . GLY A 1 128 ? 7.034 -4.990 14.713 1.00 98.06 128 GLY A CA 1
ATOM 980 C C . GLY A 1 128 ? 6.427 -6.183 13.967 1.00 98.06 128 GLY A C 1
ATOM 981 O O . GLY A 1 128 ? 6.911 -6.534 12.895 1.00 98.06 128 GLY A O 1
ATOM 982 N N . ALA A 1 129 ? 5.340 -6.767 14.482 1.00 97.81 129 ALA A N 1
ATOM 983 C CA . ALA A 1 129 ? 4.618 -7.845 13.806 1.00 97.81 129 ALA A CA 1
ATOM 984 C C . ALA A 1 129 ? 3.967 -7.368 12.496 1.00 97.81 129 ALA A C 1
ATOM 986 O O . ALA A 1 129 ? 4.005 -8.083 11.495 1.00 97.81 129 ALA A O 1
ATOM 987 N N . LEU A 1 130 ? 3.421 -6.145 12.482 1.00 98.38 130 LEU A N 1
ATOM 988 C CA . LEU A 1 130 ? 2.893 -5.530 11.263 1.00 98.38 130 LEU A CA 1
ATOM 989 C C . LEU A 1 130 ? 4.010 -5.273 10.247 1.00 98.38 130 LEU A C 1
ATOM 991 O O . LEU A 1 130 ? 3.892 -5.693 9.099 1.00 98.38 130 LEU A O 1
ATOM 995 N N . HIS A 1 131 ? 5.109 -4.634 10.661 1.00 97.50 131 HIS A N 1
ATOM 996 C CA . HIS A 1 131 ? 6.233 -4.369 9.755 1.00 97.50 131 HIS A CA 1
ATOM 997 C C . HIS A 1 131 ? 6.827 -5.656 9.193 1.00 97.50 131 HIS A C 1
ATOM 999 O O . HIS A 1 131 ? 7.093 -5.713 8.003 1.00 97.50 131 HIS A O 1
ATOM 1005 N N . ALA A 1 132 ? 6.971 -6.708 10.000 1.00 97.06 132 ALA A N 1
ATOM 1006 C CA . ALA A 1 132 ? 7.462 -7.999 9.522 1.00 97.06 132 ALA A CA 1
ATOM 1007 C C . ALA A 1 132 ? 6.526 -8.652 8.489 1.00 97.06 132 ALA A C 1
ATOM 1009 O O . ALA A 1 132 ? 7.002 -9.304 7.563 1.00 97.06 132 ALA A O 1
ATOM 1010 N N . LEU A 1 133 ? 5.204 -8.477 8.622 1.00 97.75 133 LEU A N 1
ATOM 1011 C CA . LEU A 1 133 ? 4.247 -8.966 7.628 1.00 97.75 133 LEU A CA 1
ATOM 1012 C C . LEU A 1 133 ? 4.374 -8.207 6.296 1.00 97.75 133 LEU A C 1
ATOM 1014 O O . LEU A 1 133 ? 4.292 -8.825 5.232 1.00 97.75 133 LEU A O 1
ATOM 1018 N N . MET A 1 134 ? 4.540 -6.884 6.369 1.00 97.62 134 MET A N 1
ATOM 1019 C CA . MET A 1 134 ? 4.538 -5.991 5.205 1.00 97.62 134 MET A CA 1
ATOM 1020 C C . MET A 1 134 ? 5.904 -5.866 4.521 1.00 97.62 134 MET A C 1
ATOM 1022 O O . MET A 1 134 ? 5.947 -5.523 3.343 1.00 97.62 134 MET A O 1
ATOM 1026 N N . ALA A 1 135 ? 6.996 -6.135 5.240 1.00 96.50 135 ALA A N 1
ATOM 1027 C CA . ALA A 1 135 ? 8.358 -5.977 4.749 1.00 96.50 135 ALA A CA 1
ATOM 1028 C C . ALA A 1 135 ? 8.637 -6.838 3.514 1.00 96.50 135 ALA A C 1
ATOM 1030 O O . ALA A 1 135 ? 8.198 -7.989 3.415 1.00 96.50 135 ALA A O 1
ATOM 1031 N N . GLU A 1 136 ? 9.427 -6.271 2.603 1.00 96.50 136 GLU A N 1
ATOM 1032 C CA . GLU A 1 136 ? 9.995 -7.016 1.489 1.00 96.50 136 GLU A CA 1
ATOM 1033 C C . GLU A 1 136 ? 10.889 -8.141 2.015 1.00 96.50 136 GLU A C 1
ATOM 1035 O O . GLU A 1 136 ? 11.686 -7.949 2.937 1.00 96.50 136 GLU A O 1
ATOM 1040 N N . ARG A 1 137 ? 10.759 -9.331 1.431 1.00 95.81 137 ARG A N 1
ATOM 1041 C CA . ARG A 1 137 ? 11.609 -10.468 1.762 1.00 95.81 137 ARG A CA 1
ATOM 1042 C C . ARG A 1 137 ? 12.984 -10.296 1.134 1.00 95.81 137 ARG A C 1
ATOM 1044 O O . ARG A 1 137 ? 13.117 -10.007 -0.059 1.00 95.81 137 ARG A O 1
ATOM 1051 N N . ASP A 1 138 ? 14.009 -10.566 1.935 1.00 95.56 138 ASP A N 1
ATOM 1052 C CA . ASP A 1 138 ? 15.386 -10.632 1.459 1.00 95.56 138 ASP A CA 1
ATOM 1053 C C . ASP A 1 138 ? 15.497 -11.624 0.294 1.00 95.56 138 ASP A C 1
ATOM 1055 O O . ASP A 1 138 ? 15.111 -12.789 0.398 1.00 95.56 138 ASP A O 1
ATOM 1059 N N . GLY A 1 139 ? 16.048 -11.155 -0.825 1.00 92.25 139 GLY A N 1
ATOM 1060 C CA . GLY A 1 139 ? 16.234 -11.968 -2.026 1.00 92.25 139 GLY A CA 1
ATOM 1061 C C . GLY A 1 139 ? 15.060 -11.967 -3.005 1.00 92.25 139 GLY A C 1
ATOM 1062 O O . GLY A 1 139 ? 15.196 -12.586 -4.060 1.00 92.25 139 GLY A O 1
ATOM 1063 N N . TYR A 1 140 ? 13.965 -11.240 -2.742 1.00 94.00 140 TYR A N 1
ATOM 1064 C CA . TYR A 1 140 ? 12.863 -11.116 -3.707 1.00 94.00 140 TYR A CA 1
ATOM 1065 C C . TYR A 1 140 ? 13.343 -10.628 -5.091 1.00 94.00 140 TYR A C 1
ATOM 1067 O O . TYR A 1 140 ? 12.989 -11.220 -6.107 1.00 94.00 140 TYR A O 1
ATOM 1075 N N . TYR A 1 141 ? 14.224 -9.622 -5.134 1.00 91.56 141 TYR A N 1
ATOM 1076 C CA . TYR A 1 141 ? 14.802 -9.074 -6.375 1.00 91.56 141 TYR A CA 1
ATOM 1077 C C . TYR A 1 141 ? 16.082 -9.787 -6.851 1.00 91.56 141 TYR A C 1
ATOM 1079 O O . TYR A 1 141 ? 16.845 -9.224 -7.633 1.00 91.56 141 TYR A O 1
ATOM 1087 N N . SER A 1 142 ? 16.379 -10.986 -6.344 1.00 94.62 142 SER A N 1
ATOM 1088 C CA . SER A 1 142 ? 17.526 -11.762 -6.831 1.00 94.62 142 SER A CA 1
ATOM 1089 C C . SER A 1 142 ? 17.214 -12.431 -8.172 1.00 94.62 142 SER A C 1
ATOM 1091 O O . SER A 1 142 ? 16.077 -12.843 -8.403 1.00 94.62 142 SER A O 1
ATOM 1093 N N . ASP A 1 143 ? 18.233 -12.597 -9.021 1.00 95.19 143 ASP A N 1
ATOM 1094 C CA . ASP A 1 143 ? 18.108 -13.317 -10.299 1.00 95.19 143 ASP A CA 1
ATOM 1095 C C . ASP A 1 143 ? 17.529 -14.727 -10.086 1.00 95.19 143 ASP A C 1
ATOM 1097 O O . ASP A 1 143 ? 16.586 -15.129 -10.762 1.00 95.19 143 ASP A O 1
ATOM 1101 N N . ASP A 1 144 ? 18.008 -15.427 -9.053 1.00 94.56 144 ASP A N 1
ATOM 1102 C CA . ASP A 1 144 ? 17.511 -16.735 -8.618 1.00 94.56 144 ASP A CA 1
ATOM 1103 C C . ASP A 1 144 ? 15.995 -16.772 -8.374 1.00 94.56 144 ASP A C 1
ATOM 1105 O O . ASP A 1 144 ? 15.355 -17.791 -8.630 1.00 94.56 144 ASP A O 1
ATOM 1109 N N . ASN A 1 145 ? 15.421 -15.705 -7.812 1.00 93.75 145 ASN A N 1
ATOM 1110 C CA . ASN A 1 145 ? 13.983 -15.631 -7.572 1.00 93.75 145 ASN A CA 1
ATOM 1111 C C . ASN A 1 145 ? 13.214 -15.234 -8.837 1.00 93.75 145 ASN A C 1
ATOM 1113 O O . ASN A 1 145 ? 12.129 -15.766 -9.080 1.00 93.75 145 ASN A O 1
ATOM 1117 N N . ALA A 1 146 ? 13.782 -14.336 -9.647 1.00 90.38 146 ALA A N 1
ATOM 1118 C CA . ALA A 1 146 ? 13.202 -13.905 -10.916 1.00 90.38 146 ALA A CA 1
ATOM 1119 C C . ALA A 1 146 ? 13.085 -15.071 -11.912 1.00 90.38 146 ALA A C 1
ATOM 1121 O O . ALA A 1 146 ? 12.050 -15.243 -12.546 1.00 90.38 146 ALA A O 1
ATOM 1122 N N . GLU A 1 147 ? 14.092 -15.947 -11.983 1.00 92.62 147 GLU A N 1
ATOM 1123 C CA . GLU A 1 147 ? 14.050 -17.163 -12.810 1.00 92.62 147 GLU A CA 1
ATOM 1124 C C . GLU A 1 147 ? 12.955 -18.160 -12.385 1.00 92.62 147 GLU A C 1
ATOM 1126 O O . GLU A 1 147 ? 12.618 -19.073 -13.141 1.00 92.62 147 GLU A O 1
ATOM 1131 N N . ARG A 1 148 ? 12.391 -17.996 -11.181 1.00 92.38 148 ARG A N 1
ATOM 1132 C CA . ARG A 1 148 ? 11.353 -18.863 -10.612 1.00 92.38 148 ARG A CA 1
ATOM 1133 C C . ARG A 1 148 ? 9.947 -18.272 -10.700 1.00 92.38 148 ARG A C 1
ATOM 1135 O O . ARG A 1 148 ? 9.050 -18.917 -10.189 1.00 92.38 148 ARG A O 1
ATOM 1142 N N . GLU A 1 149 ? 9.725 -17.112 -11.330 1.00 87.06 149 GLU A N 1
ATOM 1143 C CA . GLU A 1 149 ? 8.437 -16.372 -11.321 1.00 87.06 149 GLU A CA 1
ATOM 1144 C C . GLU A 1 149 ? 7.190 -17.235 -11.605 1.00 87.06 149 GLU A C 1
ATOM 1146 O O . GLU A 1 149 ? 6.157 -17.073 -10.956 1.00 87.06 149 GLU A O 1
ATOM 1151 N N . ASP A 1 150 ? 7.309 -18.212 -12.507 1.00 87.94 150 ASP A N 1
ATOM 1152 C CA . ASP A 1 150 ? 6.218 -19.114 -12.896 1.00 87.94 150 ASP A CA 1
ATOM 1153 C C . ASP A 1 150 ? 6.200 -20.457 -12.135 1.00 87.94 150 ASP A C 1
ATOM 1155 O O . ASP A 1 150 ? 5.488 -21.391 -12.523 1.00 87.94 150 ASP A O 1
ATOM 1159 N N . THR A 1 151 ? 6.989 -20.604 -11.068 1.00 88.56 151 THR A N 1
ATOM 1160 C CA . THR A 1 151 ? 7.113 -21.853 -10.307 1.00 88.56 151 THR A CA 1
ATOM 1161 C C . THR A 1 151 ? 6.584 -21.720 -8.875 1.00 88.56 151 THR A C 1
ATOM 1163 O O . THR A 1 151 ? 6.548 -20.626 -8.311 1.00 88.56 151 THR A O 1
ATOM 1166 N N . PRO A 1 152 ? 6.170 -22.830 -8.231 1.00 87.38 152 PRO A N 1
ATOM 1167 C CA . PRO A 1 152 ? 5.746 -22.812 -6.828 1.00 87.38 152 PRO A CA 1
ATOM 1168 C C . PRO A 1 152 ? 6.834 -22.351 -5.850 1.00 87.38 152 PRO A C 1
ATOM 1170 O O . PRO A 1 152 ? 6.526 -21.998 -4.716 1.00 87.38 152 PRO A O 1
ATOM 1173 N N . GLU A 1 153 ? 8.101 -22.395 -6.265 1.00 89.88 153 GLU A N 1
ATOM 1174 C CA . GLU A 1 153 ? 9.247 -21.927 -5.489 1.00 89.88 153 GLU A CA 1
ATOM 1175 C C . GLU A 1 153 ? 9.464 -20.408 -5.578 1.00 89.88 153 GLU A C 1
ATOM 1177 O O . GLU A 1 153 ? 10.367 -19.902 -4.907 1.00 89.88 153 GLU A O 1
ATOM 1182 N N . HIS A 1 154 ? 8.674 -19.677 -6.378 1.00 94.00 154 HIS A N 1
ATOM 1183 C CA . HIS A 1 154 ? 8.752 -18.222 -6.423 1.00 94.00 154 HIS A CA 1
ATOM 1184 C C . HIS A 1 154 ? 8.435 -17.614 -5.057 1.00 94.00 154 HIS A C 1
ATOM 1186 O O . HIS A 1 154 ? 7.366 -17.826 -4.477 1.00 94.00 154 HIS A O 1
ATOM 1192 N N . MET A 1 155 ? 9.364 -16.816 -4.547 1.00 95.50 155 MET A N 1
ATOM 1193 C CA . MET A 1 155 ? 9.171 -16.070 -3.318 1.00 95.50 155 MET A CA 1
ATOM 1194 C C . MET A 1 155 ? 8.269 -14.870 -3.592 1.00 95.50 155 MET A C 1
ATOM 1196 O O . MET A 1 155 ? 8.598 -14.021 -4.416 1.00 95.50 155 MET A O 1
ATOM 1200 N N . ALA A 1 156 ? 7.168 -14.767 -2.850 1.00 96.62 156 ALA A N 1
ATOM 1201 C CA . ALA A 1 156 ? 6.355 -13.559 -2.844 1.00 96.62 156 ALA A CA 1
ATOM 1202 C C . ALA A 1 156 ? 7.087 -12.389 -2.161 1.00 96.62 156 ALA A C 1
ATOM 1204 O O . ALA A 1 156 ? 7.876 -12.595 -1.238 1.00 96.62 156 ALA A O 1
ATOM 1205 N N . LEU A 1 157 ? 6.760 -11.166 -2.573 1.00 96.62 157 LEU A N 1
ATOM 1206 C CA . LEU A 1 157 ? 7.353 -9.909 -2.119 1.00 96.62 157 LEU A CA 1
ATOM 1207 C C . LEU A 1 157 ? 7.382 -9.785 -0.598 1.00 96.62 157 LEU A C 1
ATOM 1209 O O . LEU A 1 157 ? 8.407 -9.424 -0.038 1.00 96.62 157 LEU A O 1
ATOM 1213 N N . SER A 1 158 ? 6.277 -10.101 0.072 1.00 97.69 158 SER A N 1
ATOM 1214 C CA . SER A 1 158 ? 6.117 -9.974 1.521 1.00 97.69 158 SER A CA 1
ATOM 1215 C C . SER A 1 158 ? 5.266 -11.113 2.079 1.00 97.69 158 SER A C 1
ATOM 1217 O O . SER A 1 158 ? 4.639 -11.876 1.335 1.00 97.69 158 SER A O 1
ATOM 1219 N N . GLY A 1 159 ? 5.196 -11.218 3.410 1.00 97.06 159 GLY A N 1
ATOM 1220 C CA . GLY A 1 159 ? 4.241 -12.122 4.057 1.00 97.06 159 GLY A CA 1
ATOM 1221 C C . GLY A 1 159 ? 2.790 -11.765 3.719 1.00 97.06 159 GLY A C 1
ATOM 1222 O O . GLY A 1 159 ? 1.962 -12.659 3.552 1.00 97.06 159 GLY A O 1
ATOM 1223 N N . PHE A 1 160 ? 2.484 -10.475 3.551 1.00 97.81 160 PHE A N 1
ATOM 1224 C CA . PHE A 1 160 ? 1.165 -10.028 3.108 1.00 97.81 160 PHE A CA 1
ATOM 1225 C C . PHE A 1 160 ? 0.854 -10.471 1.671 1.00 97.81 160 PHE A C 1
ATOM 1227 O O . PHE A 1 160 ? -0.235 -10.986 1.419 1.00 97.81 160 PHE A O 1
ATOM 1234 N N . ALA A 1 161 ? 1.800 -10.324 0.735 1.00 96.88 161 ALA A N 1
ATOM 1235 C CA . ALA A 1 161 ? 1.619 -10.745 -0.659 1.00 96.88 161 ALA A CA 1
ATOM 1236 C C . ALA A 1 161 ? 1.325 -12.252 -0.751 1.00 96.88 161 ALA A C 1
ATOM 1238 O O . ALA A 1 161 ? 0.331 -12.667 -1.357 1.00 96.88 161 ALA A O 1
ATOM 1239 N N . GLU A 1 162 ? 2.126 -13.059 -0.048 1.00 95.94 162 GLU A N 1
ATOM 1240 C CA . GLU A 1 162 ? 1.932 -14.507 0.063 1.00 95.94 162 GLU A CA 1
ATOM 1241 C C . GLU A 1 162 ? 0.560 -14.846 0.660 1.00 95.94 162 GLU A C 1
ATOM 1243 O O . GLU A 1 162 ? -0.191 -15.651 0.104 1.00 95.94 162 GLU A O 1
ATOM 1248 N N . ALA A 1 163 ? 0.182 -14.174 1.752 1.00 96.12 163 ALA A N 1
ATOM 1249 C CA . ALA A 1 163 ? -1.107 -14.361 2.405 1.00 96.12 163 ALA A CA 1
ATOM 1250 C C . ALA A 1 163 ? -2.294 -14.009 1.499 1.00 96.12 163 ALA A C 1
ATOM 1252 O O . ALA A 1 163 ? -3.347 -14.642 1.608 1.00 96.12 163 ALA A O 1
ATOM 1253 N N . MET A 1 164 ? -2.139 -13.050 0.584 1.00 95.94 164 MET A N 1
ATOM 1254 C CA . MET A 1 164 ? -3.134 -12.705 -0.439 1.00 95.94 164 MET A CA 1
ATOM 1255 C C . MET A 1 164 ? -3.073 -13.617 -1.677 1.00 95.94 164 MET A C 1
ATOM 1257 O O . MET A 1 164 ? -3.983 -13.595 -2.503 1.00 95.94 164 MET A O 1
ATOM 1261 N N . GLY A 1 165 ? -2.074 -14.499 -1.766 1.00 93.56 165 GLY A N 1
ATOM 1262 C CA . GLY A 1 165 ? -1.930 -15.474 -2.847 1.00 93.56 165 GLY A CA 1
ATOM 1263 C C . GLY A 1 165 ? -1.440 -14.850 -4.148 1.00 93.56 165 GLY A C 1
ATOM 1264 O O . GLY A 1 165 ? -1.882 -15.260 -5.220 1.00 93.56 165 GLY A O 1
ATOM 1265 N N . GLN A 1 166 ? -0.575 -13.841 -4.059 1.00 93.06 166 GLN A N 1
ATOM 1266 C CA . GLN A 1 166 ? 0.006 -13.172 -5.219 1.00 93.06 166 GLN A CA 1
ATOM 1267 C C . GLN A 1 166 ? 1.506 -12.920 -5.024 1.00 93.06 166 GLN A C 1
ATOM 1269 O O . GLN A 1 166 ? 1.953 -12.765 -3.888 1.00 93.06 166 GLN A O 1
ATOM 1274 N N . PRO A 1 167 ? 2.290 -12.874 -6.115 1.00 92.81 167 PRO A N 1
ATOM 1275 C CA . PRO A 1 167 ? 3.740 -12.729 -6.025 1.00 92.81 167 PRO A CA 1
ATOM 1276 C C . PRO A 1 167 ? 4.151 -11.341 -5.531 1.00 92.81 167 PRO A C 1
ATOM 1278 O O . PRO A 1 167 ? 5.110 -11.218 -4.782 1.00 92.81 167 PRO A O 1
ATOM 1281 N N . SER A 1 168 ? 3.420 -10.290 -5.900 1.00 94.19 168 SER A N 1
ATOM 1282 C CA . SER A 1 168 ? 3.774 -8.909 -5.570 1.00 94.19 168 SER A CA 1
ATOM 1283 C C . SER A 1 168 ? 2.585 -7.962 -5.667 1.00 94.19 168 SER A C 1
ATOM 1285 O O . SER A 1 168 ? 1.493 -8.347 -6.096 1.00 94.19 168 SER A O 1
ATOM 1287 N N . TYR A 1 169 ? 2.797 -6.728 -5.223 1.00 93.75 169 TYR A N 1
ATOM 1288 C CA . TYR A 1 169 ? 1.917 -5.575 -5.385 1.00 93.75 169 TYR A CA 1
ATOM 1289 C C . TYR A 1 169 ? 2.783 -4.317 -5.510 1.00 93.75 169 TYR A C 1
ATOM 1291 O O . TYR A 1 169 ? 3.955 -4.334 -5.135 1.00 93.75 169 TYR A O 1
ATOM 1299 N N . ASP A 1 170 ? 2.210 -3.233 -6.024 1.00 90.00 170 ASP A N 1
ATOM 1300 C CA . ASP A 1 170 ? 2.915 -1.960 -6.155 1.00 90.00 170 ASP A CA 1
ATOM 1301 C C . ASP A 1 170 ? 2.887 -1.171 -4.832 1.00 90.00 170 ASP A C 1
ATOM 1303 O O . ASP A 1 170 ? 1.818 -0.905 -4.270 1.00 90.00 170 ASP A O 1
ATOM 1307 N N . HIS A 1 171 ? 4.070 -0.808 -4.330 1.00 89.12 171 HIS A N 1
ATOM 1308 C CA . HIS A 1 171 ? 4.227 -0.035 -3.099 1.00 89.12 171 HIS A CA 1
ATOM 1309 C C . HIS A 1 171 ? 3.741 1.404 -3.218 1.00 89.12 171 HIS A C 1
ATOM 1311 O O . HIS A 1 171 ? 3.321 1.964 -2.207 1.00 89.12 171 HIS A O 1
ATOM 1317 N N . ASP A 1 172 ? 3.699 1.975 -4.422 1.00 88.75 172 ASP A N 1
ATOM 1318 C CA . ASP A 1 172 ? 3.210 3.342 -4.625 1.00 88.75 172 ASP A CA 1
ATOM 1319 C C . ASP A 1 172 ? 1.710 3.473 -4.306 1.00 88.75 172 ASP A C 1
ATOM 1321 O O . ASP A 1 172 ? 1.202 4.569 -4.062 1.00 88.75 172 ASP A O 1
ATOM 1325 N N . PHE A 1 173 ? 0.996 2.345 -4.260 1.00 91.38 173 PHE A N 1
ATOM 1326 C CA . PHE A 1 173 ? -0.421 2.276 -3.914 1.00 91.38 173 PHE A CA 1
ATOM 1327 C C . PHE A 1 173 ? -0.677 1.834 -2.473 1.00 91.38 173 PHE A C 1
ATOM 1329 O O . PHE A 1 173 ? -1.834 1.859 -2.050 1.00 91.38 173 PHE A O 1
ATOM 1336 N N . LEU A 1 174 ? 0.350 1.408 -1.736 1.00 94.94 174 LEU A N 1
ATOM 1337 C CA . LEU A 1 174 ? 0.222 0.875 -0.385 1.00 94.94 174 LEU A CA 1
ATOM 1338 C C . LEU A 1 174 ? 0.343 1.986 0.660 1.00 94.94 174 LEU A C 1
ATOM 1340 O O . LEU A 1 174 ? 1.317 2.730 0.700 1.00 94.94 174 LEU A O 1
ATOM 1344 N N . GLU A 1 175 ? -0.585 1.996 1.609 1.00 96.00 175 GLU A N 1
ATOM 1345 C CA . GLU A 1 175 ? -0.383 2.648 2.897 1.00 96.00 175 GLU A CA 1
ATOM 1346 C C . GLU A 1 175 ? -0.847 1.717 4.021 1.00 96.00 175 GLU A C 1
ATOM 1348 O O . GLU A 1 175 ? -1.865 1.038 3.919 1.00 96.00 175 GLU A O 1
ATOM 1353 N N . TYR A 1 176 ? -0.095 1.660 5.112 1.00 97.31 176 TYR A N 1
ATOM 1354 C CA . TYR A 1 176 ? -0.475 0.913 6.305 1.00 97.31 176 TYR A CA 1
ATOM 1355 C C . TYR A 1 176 ? 0.020 1.640 7.548 1.00 97.31 176 TYR A C 1
ATOM 1357 O O . TYR A 1 176 ? 0.937 2.462 7.486 1.00 97.31 176 TYR A O 1
ATOM 1365 N N . GLY A 1 177 ? -0.589 1.341 8.689 1.00 96.44 177 GLY A N 1
ATOM 1366 C CA . GLY A 1 177 ? -0.233 2.008 9.931 1.00 96.44 177 GLY A CA 1
ATOM 1367 C C . GLY A 1 177 ? -0.598 1.204 11.160 1.00 96.44 177 GLY A C 1
ATOM 1368 O O . GLY A 1 177 ? -1.555 0.428 11.161 1.00 96.44 177 GLY A O 1
ATOM 1369 N N . PHE A 1 178 ? 0.183 1.430 12.213 1.00 97.31 178 PHE A N 1
ATOM 1370 C CA . PHE A 1 178 ? -0.081 0.948 13.560 1.00 97.31 178 PHE A CA 1
ATOM 1371 C C . PHE A 1 178 ? -0.582 2.112 14.423 1.00 97.31 178 PHE A C 1
ATOM 1373 O O . PHE A 1 178 ? -0.091 3.237 14.312 1.00 97.31 178 PHE A O 1
ATOM 1380 N N . ALA A 1 179 ? -1.577 1.854 15.266 1.00 96.44 179 ALA A N 1
ATOM 1381 C CA . ALA A 1 179 ? -2.231 2.884 16.055 1.00 96.44 179 ALA A CA 1
ATOM 1382 C C . ALA A 1 179 ? -1.275 3.546 17.058 1.00 96.44 179 ALA A C 1
ATOM 1384 O O . ALA A 1 179 ? -0.546 2.889 17.803 1.00 96.44 179 ALA A O 1
ATOM 1385 N N . LYS A 1 180 ? -1.356 4.872 17.128 1.00 93.06 180 LYS A N 1
ATOM 1386 C CA . LYS A 1 180 ? -0.816 5.696 18.212 1.00 93.06 180 LYS A CA 1
ATOM 1387 C C . LYS A 1 180 ? -1.828 5.760 19.365 1.00 93.06 180 LYS A C 1
ATOM 1389 O O . LYS A 1 180 ? -2.991 5.417 19.167 1.00 93.06 180 LYS A O 1
ATOM 1394 N N . PRO A 1 181 ? -1.440 6.223 20.565 1.00 89.56 181 PRO A N 1
ATOM 1395 C CA . PRO A 1 181 ? -2.404 6.491 21.631 1.00 89.56 181 PRO A CA 1
ATOM 1396 C C . PRO A 1 181 ? -3.499 7.471 21.177 1.00 89.56 181 PRO A C 1
ATOM 1398 O O . PRO A 1 181 ? -3.187 8.526 20.627 1.00 89.56 181 PRO A O 1
ATOM 1401 N N . GLY A 1 182 ? -4.766 7.137 21.427 1.00 90.19 182 GLY A N 1
ATOM 1402 C CA . GLY A 1 182 ? -5.917 7.970 21.076 1.00 90.19 182 GLY A CA 1
ATOM 1403 C C . GLY A 1 182 ? -7.245 7.307 21.441 1.00 90.19 182 GLY A C 1
ATOM 1404 O O . GLY A 1 182 ? -7.311 6.082 21.549 1.00 90.19 182 GLY A O 1
ATOM 1405 N N . ASP A 1 183 ? -8.285 8.122 21.626 1.00 88.62 183 ASP A N 1
ATOM 1406 C CA . ASP A 1 183 ? -9.613 7.660 22.063 1.00 88.62 183 ASP A CA 1
ATOM 1407 C C . ASP A 1 183 ? -10.505 7.202 20.891 1.00 88.62 183 ASP A C 1
ATOM 1409 O O . ASP A 1 183 ? -11.405 6.382 21.069 1.00 88.62 183 ASP A O 1
ATOM 1413 N N . ASP A 1 184 ? -10.248 7.702 19.679 1.00 91.56 184 ASP A N 1
ATOM 1414 C CA . ASP A 1 184 ? -10.978 7.376 18.451 1.00 91.56 184 ASP A CA 1
ATOM 1415 C C . ASP A 1 184 ? -10.033 6.924 17.321 1.00 91.56 184 ASP A C 1
ATOM 1417 O O . ASP A 1 184 ? -8.817 6.803 17.501 1.00 91.56 184 ASP A O 1
ATOM 1421 N N . LEU A 1 185 ? -10.592 6.542 16.168 1.00 93.88 185 LEU A N 1
ATOM 1422 C CA . LEU A 1 185 ? -9.799 6.074 15.024 1.00 93.88 185 LEU A CA 1
ATOM 1423 C C . LEU A 1 185 ? -8.964 7.211 14.428 1.00 93.88 185 LEU A C 1
ATOM 1425 O O . LEU A 1 185 ? -7.797 7.015 14.098 1.00 93.88 185 LEU A O 1
ATOM 1429 N N . GLU A 1 186 ? -9.553 8.397 14.336 1.00 94.06 186 GLU A N 1
ATOM 1430 C CA . GLU A 1 186 ? -8.943 9.601 13.794 1.00 94.06 186 GLU A CA 1
ATOM 1431 C C . GLU A 1 186 ? -7.684 9.996 14.575 1.00 94.06 186 GLU A C 1
ATOM 1433 O O . GLU A 1 186 ? -6.649 10.289 13.977 1.00 94.06 186 GLU A O 1
ATOM 1438 N N . SER A 1 187 ? -7.729 9.919 15.905 1.00 93.44 187 SER A N 1
ATOM 1439 C CA . SER A 1 187 ? -6.582 10.175 16.778 1.00 93.44 187 SER A CA 1
ATOM 1440 C C . SER A 1 187 ? -5.541 9.059 16.695 1.00 93.44 187 SER A C 1
ATOM 1442 O O . SER A 1 187 ? -4.346 9.338 16.577 1.00 93.44 187 SER A O 1
ATOM 1444 N N . ARG A 1 188 ? -5.975 7.789 16.717 1.00 94.44 188 ARG A N 1
ATOM 1445 C CA . ARG A 1 188 ? -5.079 6.620 16.638 1.00 94.44 188 ARG A CA 1
ATOM 1446 C C . ARG A 1 188 ? -4.281 6.581 15.339 1.00 94.44 188 ARG A C 1
ATOM 1448 O O . ARG A 1 188 ? -3.110 6.208 15.355 1.00 94.44 188 ARG A O 1
ATOM 1455 N N . PHE A 1 189 ? -4.886 6.998 14.233 1.00 94.81 18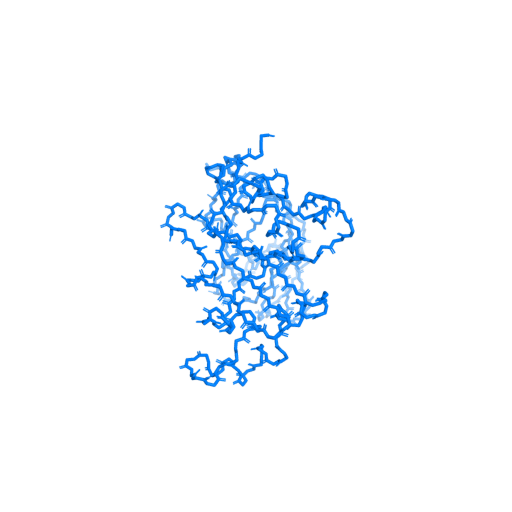9 PHE A N 1
ATOM 1456 C CA . PHE A 1 189 ? -4.271 6.988 12.906 1.00 94.81 189 PHE A CA 1
ATOM 1457 C C . PHE A 1 189 ? -4.011 8.399 12.363 1.00 94.81 189 PHE A C 1
ATOM 1459 O O . PHE A 1 189 ? -3.900 8.605 11.155 1.00 94.81 189 PHE A O 1
ATOM 1466 N N . ALA A 1 190 ? -3.854 9.378 13.255 1.00 91.00 190 ALA A N 1
ATOM 1467 C CA . ALA A 1 190 ? -3.549 10.748 12.873 1.00 91.00 190 ALA A CA 1
ATOM 1468 C C . ALA A 1 190 ? -2.251 10.830 12.046 1.00 91.00 190 ALA A C 1
ATOM 1470 O O . ALA A 1 190 ? -1.179 10.357 12.460 1.00 91.00 190 ALA A O 1
ATOM 1471 N N . GLY A 1 191 ? -2.360 11.490 10.889 1.00 88.06 191 GLY A N 1
ATOM 1472 C CA . GLY A 1 191 ? -1.281 11.668 9.915 1.00 88.06 191 GLY A CA 1
ATOM 1473 C C . GLY A 1 191 ? -1.297 10.675 8.752 1.00 88.06 191 GLY A C 1
ATOM 1474 O O . GLY A 1 191 ? -0.514 10.859 7.826 1.00 88.06 191 GLY A O 1
ATOM 1475 N N . HIS A 1 192 ? -2.179 9.675 8.779 1.00 91.19 192 HIS A N 1
ATOM 1476 C CA . HIS A 1 192 ? -2.400 8.776 7.650 1.00 91.19 192 HIS A CA 1
ATOM 1477 C C . HIS A 1 192 ? -3.388 9.357 6.643 1.00 91.19 192 HIS A C 1
ATOM 1479 O O . HIS A 1 192 ? -4.267 10.153 6.995 1.00 91.19 192 HIS A O 1
ATOM 1485 N N . SER A 1 193 ? -3.248 8.966 5.379 1.00 86.25 193 SER A N 1
ATOM 1486 C CA . SER A 1 193 ? -4.090 9.505 4.320 1.00 86.25 193 SER A CA 1
ATOM 1487 C C . SER A 1 193 ? -5.548 9.113 4.533 1.00 86.25 193 SER A C 1
ATOM 1489 O O . SER A 1 193 ? -5.882 7.978 4.881 1.00 86.25 193 SER A O 1
ATOM 1491 N N . TRP A 1 194 ? -6.431 10.077 4.273 1.00 85.94 19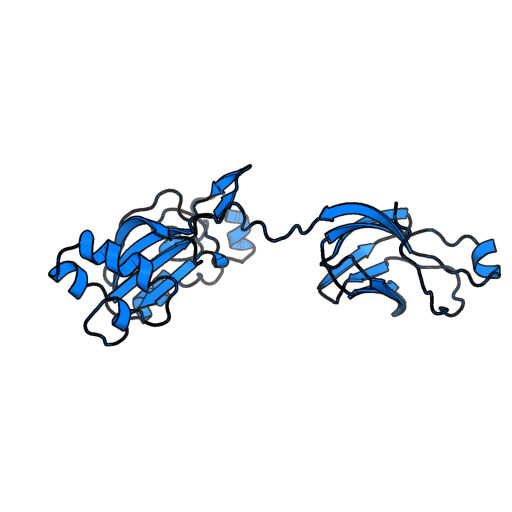4 TRP A N 1
ATOM 1492 C CA . TRP A 1 194 ? -7.878 9.876 4.211 1.00 85.94 194 TRP A CA 1
ATOM 1493 C C . TRP A 1 194 ? -8.522 9.334 5.493 1.00 85.94 194 TRP A C 1
ATOM 1495 O O . TRP A 1 194 ? -9.653 8.851 5.430 1.00 85.94 194 TRP A O 1
ATOM 1505 N N . VAL A 1 195 ? -7.860 9.447 6.653 1.00 90.31 195 VAL A N 1
ATOM 1506 C CA . VAL A 1 195 ? -8.419 8.998 7.939 1.00 90.31 195 VAL A CA 1
ATOM 1507 C C . VAL A 1 195 ? -9.777 9.626 8.224 1.00 90.31 195 VAL A C 1
ATOM 1509 O O . VAL A 1 195 ? -10.702 8.931 8.633 1.00 90.31 195 VAL A O 1
ATOM 1512 N N . GLU A 1 196 ? -9.955 10.901 7.887 1.00 88.50 196 GLU A N 1
ATOM 1513 C CA . GLU A 1 196 ? -11.222 11.609 8.069 1.00 88.50 196 GLU A CA 1
ATOM 1514 C C . GLU A 1 196 ? -12.340 11.086 7.155 1.00 88.50 196 GLU A C 1
ATOM 1516 O O . GLU A 1 196 ? -13.514 11.353 7.404 1.00 88.50 196 GLU A O 1
ATOM 1521 N N . ALA A 1 197 ? -11.989 10.357 6.093 1.00 87.19 197 ALA A N 1
ATOM 1522 C CA . ALA A 1 197 ? -12.932 9.802 5.134 1.00 87.19 197 ALA A CA 1
ATOM 1523 C C . ALA A 1 197 ? -13.258 8.329 5.419 1.00 87.19 197 ALA A C 1
ATOM 1525 O O . ALA A 1 197 ? -14.433 7.964 5.389 1.00 87.19 197 ALA A O 1
ATOM 1526 N N . TRP A 1 198 ? -12.270 7.483 5.738 1.00 91.56 198 TRP A N 1
ATOM 1527 C CA . TRP A 1 198 ? -12.546 6.071 6.032 1.00 91.56 198 TRP A CA 1
ATOM 1528 C C . TRP A 1 198 ? -12.991 5.824 7.477 1.00 91.56 198 TRP A C 1
ATOM 1530 O O . TRP A 1 198 ? -13.803 4.927 7.697 1.00 91.56 198 TRP A O 1
ATOM 1540 N N . ALA A 1 199 ? -12.544 6.603 8.470 1.00 93.06 199 ALA A N 1
ATOM 1541 C CA . ALA A 1 199 ? -12.918 6.358 9.868 1.00 93.06 199 ALA A CA 1
ATOM 1542 C C . ALA A 1 199 ? -14.437 6.449 10.123 1.00 93.06 199 ALA A C 1
ATOM 1544 O O . ALA A 1 199 ? -14.965 5.568 10.810 1.00 93.06 199 ALA A O 1
ATOM 1545 N N . PRO A 1 200 ? -15.183 7.416 9.544 1.00 91.19 200 PRO A N 1
ATOM 1546 C CA . PRO A 1 200 ? -16.644 7.425 9.627 1.00 91.19 200 PRO A CA 1
ATOM 1547 C C . PRO A 1 200 ? -17.292 6.167 9.034 1.00 91.19 200 PRO A C 1
ATOM 1549 O O . PRO A 1 200 ? -18.193 5.603 9.646 1.00 91.19 200 PRO A O 1
ATOM 1552 N N . VAL A 1 201 ? -16.786 5.671 7.898 1.00 91.19 201 VAL A N 1
ATOM 1553 C CA . VAL A 1 201 ? -17.298 4.443 7.263 1.00 91.19 201 VAL A CA 1
ATOM 1554 C C . VAL A 1 201 ? -17.147 3.243 8.200 1.00 91.19 201 VAL A C 1
ATOM 1556 O O . VAL A 1 201 ? -18.068 2.437 8.325 1.00 91.19 201 VAL A O 1
ATOM 1559 N N . LEU A 1 202 ? -16.018 3.138 8.910 1.00 93.00 202 LEU A N 1
ATOM 1560 C CA . LEU A 1 202 ? -15.819 2.078 9.904 1.00 93.00 202 LEU A CA 1
ATOM 1561 C C . LEU A 1 202 ? -16.779 2.211 11.080 1.00 93.00 202 LEU A C 1
ATOM 1563 O O . LEU A 1 202 ? -17.325 1.204 11.523 1.00 93.00 202 LEU A O 1
ATOM 1567 N N . ARG A 1 203 ? -17.003 3.437 11.568 1.00 93.56 203 ARG A N 1
ATOM 1568 C CA . ARG A 1 203 ? -17.937 3.696 12.672 1.00 93.56 203 ARG A CA 1
ATOM 1569 C C . ARG A 1 203 ? -19.367 3.286 12.341 1.00 93.56 203 ARG A C 1
ATOM 1571 O O . ARG A 1 203 ? -20.062 2.783 13.217 1.00 93.56 203 ARG A O 1
ATOM 1578 N N . ASP A 1 204 ? -19.772 3.452 11.088 1.00 90.62 204 ASP A N 1
ATOM 1579 C CA . ASP A 1 204 ? -21.100 3.056 10.621 1.00 90.62 204 ASP A CA 1
ATOM 1580 C C . ASP A 1 204 ? -21.215 1.542 10.359 1.00 90.62 204 ASP A C 1
ATOM 1582 O O . ASP A 1 204 ? -22.321 1.003 10.308 1.00 90.62 204 ASP A O 1
ATOM 1586 N N . THR A 1 205 ? -20.084 0.845 10.198 1.00 87.94 205 THR A N 1
ATOM 1587 C CA . THR A 1 205 ? -20.042 -0.570 9.784 1.00 87.94 205 THR A CA 1
ATOM 1588 C C . THR A 1 205 ? -19.736 -1.533 10.933 1.00 87.94 205 THR A C 1
ATOM 1590 O O . THR A 1 205 ? -20.160 -2.689 10.893 1.00 87.94 205 THR A O 1
ATOM 1593 N N . LEU A 1 206 ? -18.986 -1.092 11.944 1.00 92.00 206 LEU A N 1
ATOM 1594 C CA . LEU A 1 206 ? -18.438 -1.941 13.002 1.00 92.00 206 LEU A CA 1
ATOM 1595 C C . LEU A 1 206 ? -19.031 -1.600 14.371 1.00 92.00 206 LEU A C 1
ATOM 1597 O O . LEU A 1 206 ? -19.424 -0.467 14.644 1.00 92.00 206 LEU A O 1
ATOM 1601 N N . SER A 1 207 ? -19.066 -2.587 15.264 1.00 93.31 207 SER A N 1
ATOM 1602 C CA . SER A 1 207 ? -19.446 -2.359 16.658 1.00 93.31 207 SER A CA 1
ATOM 1603 C C . SER A 1 207 ? -18.396 -1.530 17.411 1.00 93.31 207 SER A C 1
ATOM 1605 O O . SER A 1 207 ? -17.224 -1.482 17.040 1.00 93.31 207 SER A O 1
ATOM 1607 N N . ALA A 1 208 ? -18.792 -0.907 18.525 1.00 93.06 208 ALA A N 1
ATOM 1608 C CA . ALA A 1 208 ? -17.866 -0.147 19.371 1.00 93.06 208 ALA A CA 1
ATOM 1609 C C . ALA A 1 208 ? -16.707 -1.003 19.919 1.00 93.06 208 ALA A C 1
ATOM 1611 O O . ALA A 1 208 ? -15.596 -0.500 20.070 1.00 93.06 208 ALA A O 1
ATOM 1612 N N . GLU A 1 209 ? -16.954 -2.287 20.194 1.00 92.75 209 GLU A N 1
ATOM 1613 C CA . GLU A 1 209 ? -15.930 -3.231 20.654 1.00 92.75 209 GLU A CA 1
ATOM 1614 C C . GLU A 1 209 ? -14.924 -3.548 19.543 1.00 92.75 209 GLU A C 1
ATOM 1616 O O . GLU A 1 209 ? -13.719 -3.459 19.767 1.00 92.75 209 GLU A O 1
ATOM 1621 N N . GLU A 1 210 ? -15.404 -3.819 18.324 1.00 93.69 210 GLU A N 1
ATOM 1622 C CA . GLU A 1 210 ? -14.532 -4.006 17.159 1.00 93.69 210 GLU A CA 1
ATOM 1623 C C . GLU A 1 210 ? -13.691 -2.754 16.898 1.00 93.69 210 GLU A C 1
ATOM 1625 O O . GLU A 1 210 ? -12.483 -2.853 16.711 1.00 93.69 210 GLU A O 1
ATOM 1630 N N . LEU A 1 211 ? -14.300 -1.565 16.946 1.00 94.56 211 LEU A N 1
ATOM 1631 C CA . LEU A 1 211 ? -13.589 -0.300 16.762 1.00 94.56 211 LEU A CA 1
ATOM 1632 C C . LEU A 1 211 ? -12.499 -0.089 17.817 1.00 94.56 211 LEU A C 1
ATOM 1634 O O . LEU A 1 211 ? -11.442 0.457 17.494 1.00 94.56 211 LEU A O 1
ATOM 1638 N N . ALA A 1 212 ? -12.736 -0.494 19.064 1.00 92.88 212 ALA A N 1
ATOM 1639 C CA . ALA A 1 212 ? -11.760 -0.382 20.144 1.00 92.88 212 ALA A CA 1
ATOM 1640 C C . ALA A 1 212 ? -10.571 -1.347 19.972 1.00 92.88 212 ALA A C 1
ATOM 1642 O O . ALA A 1 212 ? -9.451 -0.973 20.309 1.00 92.88 212 ALA A O 1
ATOM 1643 N N . ASP A 1 213 ? -10.787 -2.538 19.403 1.00 94.62 213 ASP A N 1
ATOM 1644 C CA . ASP A 1 213 ? -9.732 -3.547 19.187 1.00 94.62 213 ASP A CA 1
ATOM 1645 C C . ASP A 1 213 ? -8.789 -3.211 18.013 1.00 94.62 213 ASP A C 1
ATOM 1647 O O . ASP A 1 213 ? -7.663 -3.715 17.951 1.00 94.62 213 ASP A O 1
ATOM 1651 N N . ILE A 1 214 ? -9.215 -2.339 17.088 1.00 97.44 214 ILE A N 1
ATOM 1652 C CA . ILE A 1 214 ? -8.410 -1.954 15.919 1.00 97.44 214 ILE A CA 1
ATOM 1653 C C . ILE A 1 214 ? -7.137 -1.217 16.352 1.00 97.44 214 ILE A C 1
ATOM 1655 O O . ILE A 1 214 ? -7.185 -0.118 16.909 1.00 97.44 214 ILE A O 1
ATOM 1659 N N . ASN A 1 215 ? -5.981 -1.770 15.998 1.00 98.00 215 ASN A N 1
ATOM 1660 C CA . ASN A 1 215 ? -4.696 -1.080 16.088 1.00 98.00 215 ASN A CA 1
ATOM 1661 C C . ASN A 1 215 ? -3.886 -1.129 14.783 1.00 98.00 215 ASN A C 1
ATOM 1663 O O . ASN A 1 215 ? -2.774 -0.613 14.749 1.00 98.00 215 ASN A O 1
ATOM 1667 N N . VAL A 1 216 ? -4.448 -1.689 13.707 1.00 98.19 216 VAL A N 1
ATOM 1668 C CA . VAL A 1 216 ? -3.840 -1.722 12.374 1.00 98.19 216 VAL A CA 1
ATOM 1669 C C . VAL A 1 216 ? -4.854 -1.365 11.294 1.00 98.19 216 VAL A C 1
ATOM 1671 O O . VAL A 1 216 ? -6.004 -1.809 11.343 1.00 98.19 216 VAL A O 1
ATOM 1674 N N . PHE A 1 217 ? -4.389 -0.648 10.270 1.00 97.69 217 PHE A N 1
ATOM 1675 C CA . PHE A 1 217 ? -5.020 -0.640 8.952 1.00 97.69 217 PHE A CA 1
ATOM 1676 C C . PHE A 1 217 ? -3.999 -0.967 7.855 1.00 97.69 217 PHE A C 1
ATOM 1678 O O . PHE A 1 217 ? -2.804 -0.707 8.003 1.00 97.69 217 PHE A O 1
ATOM 1685 N N . VAL A 1 218 ? -4.497 -1.500 6.741 1.00 98.00 218 VAL A N 1
ATOM 1686 C CA . VAL A 1 218 ? -3.771 -1.640 5.472 1.00 98.00 218 VAL A CA 1
ATOM 1687 C C . VAL A 1 218 ? -4.706 -1.170 4.364 1.00 98.00 218 VAL A C 1
ATOM 1689 O O . VAL A 1 218 ? -5.869 -1.571 4.329 1.00 98.00 218 VAL A O 1
ATOM 1692 N N . MET A 1 219 ? -4.221 -0.324 3.465 1.00 96.50 219 MET A N 1
ATOM 1693 C CA . MET A 1 219 ? -4.975 0.164 2.319 1.00 96.50 219 MET A CA 1
ATOM 1694 C C . MET A 1 219 ? -4.151 0.071 1.038 1.00 96.50 219 MET A C 1
ATOM 1696 O O . MET A 1 219 ? -2.954 0.342 1.033 1.00 96.50 219 MET A O 1
ATOM 1700 N N . PHE A 1 220 ? -4.823 -0.279 -0.053 1.00 95.25 220 PHE A N 1
ATOM 1701 C CA . PHE A 1 220 ? -4.269 -0.217 -1.399 1.00 95.25 220 PHE A CA 1
ATOM 1702 C C . PHE A 1 220 ? -5.146 0.659 -2.277 1.00 95.25 220 PHE A C 1
ATOM 1704 O O . PHE A 1 220 ? -6.343 0.392 -2.405 1.00 95.25 220 PHE A O 1
ATOM 1711 N N . GLY A 1 221 ? -4.561 1.673 -2.909 1.00 92.50 221 GLY A N 1
ATOM 1712 C CA . GLY A 1 221 ? -5.232 2.429 -3.959 1.00 92.50 221 GLY A CA 1
ATOM 1713 C C . GLY A 1 221 ? -5.603 1.532 -5.144 1.00 92.50 221 GLY A C 1
ATOM 1714 O O . GLY A 1 221 ? -4.833 0.666 -5.557 1.00 92.50 221 GLY A O 1
ATOM 1715 N N . VAL A 1 222 ? -6.796 1.741 -5.691 1.00 89.69 222 VAL A N 1
ATOM 1716 C CA . VAL A 1 222 ? -7.239 1.158 -6.958 1.00 89.69 222 VAL A CA 1
ATOM 1717 C C . VAL A 1 222 ? -6.934 2.168 -8.053 1.00 89.69 222 VAL A C 1
ATOM 1719 O O . VAL A 1 222 ? -7.486 3.270 -8.057 1.00 89.69 222 VAL A O 1
ATOM 1722 N N . ASP A 1 223 ? -6.063 1.782 -8.979 1.00 82.44 223 ASP A N 1
ATOM 1723 C CA . ASP A 1 223 ? -5.758 2.584 -10.158 1.00 82.44 223 ASP A CA 1
ATOM 1724 C C . ASP A 1 223 ? -6.927 2.482 -11.141 1.00 82.44 223 ASP A C 1
ATOM 1726 O O . ASP A 1 223 ? -7.216 1.412 -11.680 1.00 82.44 223 ASP A O 1
ATOM 1730 N N . ARG A 1 224 ? -7.665 3.578 -11.316 1.00 78.44 224 ARG A N 1
ATOM 1731 C CA . ARG A 1 224 ? -8.813 3.633 -12.220 1.00 78.44 224 ARG A CA 1
ATOM 1732 C C . ARG A 1 224 ? -8.395 4.269 -13.530 1.00 78.44 224 ARG A C 1
ATOM 1734 O O . ARG A 1 224 ? -8.291 5.490 -13.625 1.00 78.44 224 ARG A O 1
ATOM 1741 N N . ASP A 1 225 ? -8.247 3.439 -14.554 1.00 73.12 225 ASP A N 1
ATOM 1742 C CA . ASP A 1 225 ? -7.959 3.907 -15.900 1.00 73.12 225 ASP A CA 1
ATOM 1743 C C . ASP A 1 225 ? -9.214 3.796 -16.795 1.00 73.12 225 ASP A C 1
ATOM 1745 O O . ASP A 1 225 ? -9.757 2.700 -16.968 1.00 73.12 225 ASP A O 1
ATOM 1749 N N . PRO A 1 226 ? -9.699 4.897 -17.403 1.00 67.94 226 PRO A N 1
ATOM 1750 C CA . PRO A 1 226 ? -10.880 4.872 -18.272 1.00 67.94 226 PRO A CA 1
ATOM 1751 C C . PRO A 1 226 ? -10.760 3.962 -19.505 1.00 67.94 226 PRO A C 1
ATOM 1753 O O . PRO A 1 226 ? -11.776 3.564 -20.075 1.00 67.94 226 PRO A O 1
ATOM 1756 N N . GLN A 1 227 ? -9.539 3.661 -19.948 1.00 67.00 227 GLN A N 1
ATOM 1757 C CA . GLN A 1 227 ? -9.238 2.858 -21.128 1.00 67.00 227 GLN A CA 1
ATOM 1758 C C . GLN A 1 227 ? -8.899 1.403 -20.774 1.00 67.00 227 GLN A C 1
ATOM 1760 O O . GLN A 1 227 ? -9.261 0.494 -21.524 1.00 67.00 227 GLN A O 1
ATOM 1765 N N . PHE A 1 228 ? -8.211 1.169 -19.656 1.00 68.88 228 PHE A N 1
ATOM 1766 C CA . PHE A 1 228 ? -7.720 -0.152 -19.249 1.00 68.88 228 PHE A CA 1
ATOM 1767 C C . PHE A 1 228 ? -8.509 -0.782 -18.092 1.00 68.88 228 PHE A C 1
ATOM 1769 O O . PHE A 1 228 ? -8.262 -1.942 -17.757 1.00 68.88 228 PHE A O 1
ATOM 1776 N N . GLY A 1 229 ? -9.480 -0.055 -17.537 1.00 76.50 229 GLY A N 1
ATOM 1777 C CA . GLY A 1 229 ? -10.315 -0.478 -16.419 1.00 76.50 229 GLY A CA 1
ATOM 1778 C C . GLY A 1 229 ? -9.636 -0.326 -15.057 1.00 76.50 229 GLY A C 1
ATOM 1779 O O . GLY A 1 229 ? -8.490 0.105 -14.942 1.00 76.50 229 GLY A O 1
ATOM 1780 N N . ASP A 1 230 ? -10.372 -0.707 -14.014 1.00 83.69 230 ASP A N 1
ATOM 1781 C CA . ASP A 1 230 ? -9.914 -0.645 -12.627 1.00 83.69 230 ASP A CA 1
ATOM 1782 C C . ASP A 1 230 ? -8.857 -1.723 -12.344 1.00 83.69 230 ASP A C 1
ATOM 1784 O O . ASP A 1 230 ? -9.133 -2.929 -12.385 1.00 83.69 230 ASP A O 1
ATOM 1788 N N . ARG A 1 231 ? -7.654 -1.287 -11.981 1.00 84.94 231 ARG A N 1
ATOM 1789 C CA . ARG A 1 231 ? -6.533 -2.130 -11.578 1.00 84.94 231 ARG A CA 1
ATOM 1790 C C . ARG A 1 231 ? -6.427 -2.154 -10.058 1.00 84.94 231 ARG A C 1
ATOM 1792 O O . ARG A 1 231 ? -5.984 -1.210 -9.408 1.00 84.94 231 ARG A O 1
ATOM 1799 N N . ARG A 1 232 ? -6.859 -3.277 -9.491 1.00 90.81 232 ARG A N 1
ATOM 1800 C CA . ARG A 1 232 ? -6.690 -3.606 -8.072 1.00 90.81 232 ARG A CA 1
ATOM 1801 C C . ARG A 1 232 ? -5.297 -4.168 -7.843 1.00 90.81 232 ARG A C 1
ATOM 1803 O O . ARG A 1 232 ? -4.879 -5.056 -8.588 1.00 90.81 232 ARG A O 1
ATOM 1810 N N . GLN A 1 233 ? -4.638 -3.711 -6.784 1.00 92.38 233 GLN A N 1
ATOM 1811 C CA . GLN A 1 233 ? -3.351 -4.265 -6.370 1.00 92.38 233 GLN A CA 1
ATOM 1812 C C . GLN A 1 233 ? -3.525 -5.674 -5.811 1.00 92.38 233 GLN A C 1
ATOM 1814 O O . GLN A 1 233 ? -2.765 -6.570 -6.165 1.00 92.38 233 GLN A O 1
ATOM 1819 N N . ILE A 1 234 ? -4.575 -5.903 -5.013 1.00 94.94 234 ILE A N 1
ATOM 1820 C CA . ILE A 1 234 ? -4.902 -7.228 -4.488 1.00 94.94 234 ILE A CA 1
ATOM 1821 C C . ILE A 1 234 ? -6.058 -7.836 -5.280 1.00 94.94 234 ILE A C 1
ATOM 1823 O O . ILE A 1 234 ? -7.190 -7.351 -5.228 1.00 94.94 234 ILE A O 1
ATOM 1827 N N . ARG A 1 235 ? -5.801 -8.921 -6.016 1.00 91.12 235 ARG A N 1
ATOM 1828 C CA . ARG A 1 235 ? -6.808 -9.512 -6.925 1.00 91.12 235 ARG A CA 1
ATOM 1829 C C . ARG A 1 235 ? -7.899 -10.292 -6.196 1.00 91.12 235 ARG A C 1
ATOM 1831 O O . ARG A 1 235 ? -9.046 -10.297 -6.634 1.00 91.12 235 ARG A O 1
ATOM 1838 N N . GLN A 1 236 ? -7.535 -10.971 -5.112 1.00 91.31 236 GLN A N 1
ATOM 1839 C CA . GLN A 1 236 ? -8.433 -11.811 -4.317 1.00 91.31 236 GLN A CA 1
ATOM 1840 C C . GLN A 1 236 ? -8.343 -11.408 -2.842 1.00 91.31 236 GLN A C 1
ATOM 1842 O O . GLN A 1 236 ? -7.780 -12.150 -2.034 1.00 91.31 236 GLN A O 1
ATOM 1847 N N . PRO A 1 237 ? -8.847 -10.211 -2.492 1.00 95.88 237 PRO A N 1
ATOM 1848 C CA . PRO A 1 237 ? -8.763 -9.723 -1.129 1.00 95.88 237 PRO A CA 1
ATOM 1849 C C . PRO A 1 237 ? -9.540 -10.650 -0.192 1.00 95.88 237 PRO A C 1
ATOM 1851 O O . PRO A 1 237 ? -10.646 -11.097 -0.502 1.00 95.88 237 PRO A O 1
ATOM 1854 N N . ARG A 1 238 ? -8.934 -10.961 0.950 1.00 96.88 238 ARG A N 1
ATOM 1855 C CA . ARG A 1 238 ? -9.486 -11.865 1.959 1.00 96.88 238 ARG A CA 1
ATOM 1856 C C . ARG A 1 238 ? -9.017 -11.473 3.348 1.00 96.88 238 ARG A C 1
ATOM 1858 O O . ARG A 1 238 ? -8.050 -10.725 3.496 1.00 96.88 238 ARG A O 1
ATOM 1865 N N . ASP A 1 239 ? -9.698 -12.012 4.346 1.00 97.94 239 ASP A N 1
ATOM 1866 C CA . ASP A 1 239 ? -9.258 -11.922 5.730 1.00 97.94 239 ASP A CA 1
ATOM 1867 C C . ASP A 1 239 ? -7.939 -12.684 5.923 1.00 97.94 239 ASP A C 1
ATOM 1869 O O . ASP A 1 239 ? -7.660 -13.680 5.249 1.00 97.94 239 ASP A O 1
ATOM 1873 N N . LEU A 1 240 ? -7.139 -12.218 6.875 1.00 97.62 240 LEU A N 1
ATOM 1874 C CA . LEU A 1 240 ? -5.890 -12.827 7.298 1.00 97.62 240 LEU A CA 1
ATOM 1875 C C . LEU A 1 240 ? -5.944 -13.083 8.800 1.00 97.62 240 LEU A C 1
ATOM 1877 O O . LEU A 1 240 ? -6.198 -12.173 9.584 1.00 97.62 240 LEU A O 1
ATOM 1881 N N . ALA A 1 241 ? -5.656 -14.314 9.206 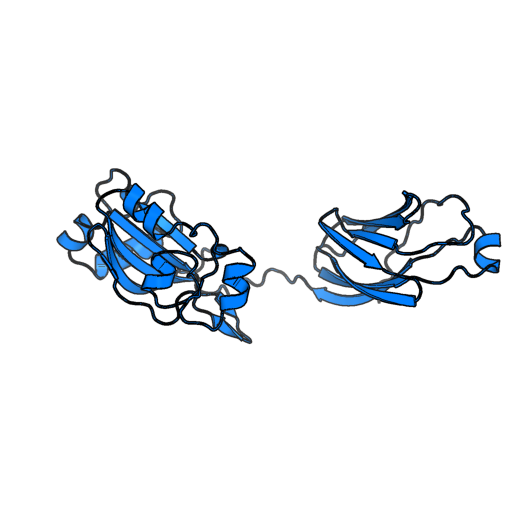1.00 97.19 241 ALA A N 1
ATOM 1882 C CA . ALA A 1 241 ? -5.521 -14.688 10.605 1.00 97.19 241 ALA A CA 1
ATOM 1883 C C . ALA A 1 241 ? -4.218 -15.467 10.799 1.00 97.19 241 ALA A C 1
ATOM 1885 O O . ALA A 1 241 ? -4.109 -16.627 10.407 1.00 97.19 241 ALA A O 1
ATOM 1886 N N . LEU A 1 242 ? -3.236 -14.806 11.401 1.00 95.75 242 LEU A N 1
ATOM 1887 C CA . LEU A 1 242 ? -1.968 -15.373 11.849 1.00 95.75 242 LEU A CA 1
ATOM 1888 C C . LEU A 1 242 ? -1.892 -15.272 13.379 1.00 95.75 242 LEU A C 1
ATOM 1890 O O . LEU A 1 242 ? -2.740 -14.644 14.012 1.00 95.75 242 LEU A O 1
ATOM 1894 N N . THR A 1 243 ? -0.867 -15.878 13.980 1.00 94.44 243 THR A N 1
ATOM 1895 C CA . THR A 1 243 ? -0.689 -15.892 15.442 1.00 94.44 243 THR A CA 1
ATOM 1896 C C . THR A 1 243 ? -0.657 -14.486 16.045 1.00 94.44 243 THR A C 1
ATOM 1898 O O . THR A 1 243 ? -1.360 -14.228 17.018 1.00 94.44 243 THR A O 1
ATOM 1901 N N . ASP A 1 244 ? 0.109 -13.574 15.439 1.00 95.94 244 ASP A N 1
ATOM 1902 C CA . ASP A 1 244 ? 0.374 -12.239 15.995 1.00 95.94 244 ASP A CA 1
ATOM 1903 C C . ASP A 1 244 ? -0.361 -11.110 15.261 1.00 95.94 244 ASP A C 1
ATOM 1905 O O . ASP A 1 244 ? -0.206 -9.940 15.615 1.00 95.94 244 ASP A O 1
ATOM 1909 N N . ILE A 1 245 ? -1.148 -11.435 14.230 1.00 97.81 245 ILE A N 1
ATOM 1910 C CA . ILE A 1 245 ? -1.880 -10.444 13.443 1.00 97.81 245 ILE A CA 1
ATOM 1911 C C . ILE A 1 245 ? -3.169 -11.016 12.853 1.00 97.81 245 ILE A C 1
ATOM 1913 O O . ILE A 1 245 ? -3.201 -12.115 12.300 1.00 97.81 245 ILE A O 1
ATOM 1917 N N . ARG A 1 246 ? -4.244 -10.238 12.959 1.00 98.06 246 ARG A N 1
ATOM 1918 C CA . ARG A 1 246 ? -5.551 -10.515 12.366 1.00 98.06 246 ARG A CA 1
ATOM 1919 C C . ARG A 1 246 ? -5.986 -9.288 11.580 1.00 98.06 246 ARG A C 1
ATOM 1921 O O . ARG A 1 246 ? -6.073 -8.208 12.154 1.00 98.06 246 ARG A O 1
ATOM 1928 N N . LEU A 1 247 ? -6.270 -9.455 10.295 1.00 98.31 247 LEU A N 1
ATOM 1929 C CA . LEU A 1 247 ? -6.774 -8.409 9.411 1.00 98.31 247 LEU A CA 1
ATOM 1930 C C . LEU A 1 247 ? -8.074 -8.880 8.772 1.00 98.31 247 LEU A C 1
ATOM 1932 O O . LEU A 1 247 ? -8.128 -9.956 8.183 1.00 98.31 247 LEU A O 1
ATOM 1936 N N . ARG A 1 248 ? -9.112 -8.058 8.853 1.00 97.19 248 ARG A N 1
ATOM 1937 C CA . ARG A 1 248 ? -10.381 -8.267 8.164 1.00 97.19 248 ARG A CA 1
ATOM 1938 C C . ARG A 1 248 ? -10.437 -7.364 6.945 1.00 97.19 248 ARG A C 1
ATOM 1940 O O . ARG A 1 248 ? -10.235 -6.157 7.075 1.00 97.19 248 ARG A O 1
ATOM 1947 N N . TYR A 1 249 ? -10.740 -7.933 5.787 1.00 97.25 249 TYR A N 1
ATOM 1948 C CA . TYR A 1 249 ? -11.044 -7.161 4.595 1.00 97.25 249 TYR A CA 1
ATOM 1949 C C . TYR A 1 249 ? -12.444 -6.558 4.731 1.00 97.25 249 TYR A C 1
ATOM 1951 O O . TYR A 1 249 ? -13.429 -7.273 4.918 1.00 97.25 249 TYR A O 1
ATOM 1959 N N . ILE A 1 250 ? -12.542 -5.235 4.644 1.00 94.38 250 ILE A N 1
ATOM 1960 C CA . ILE A 1 250 ? -13.815 -4.511 4.802 1.00 94.38 250 ILE A CA 1
ATOM 1961 C C . ILE A 1 250 ? -14.408 -4.044 3.471 1.00 94.38 250 ILE A C 1
ATOM 1963 O O . ILE A 1 250 ? -15.474 -3.435 3.454 1.00 94.38 250 ILE A O 1
ATOM 1967 N N . GLY A 1 251 ? -13.742 -4.353 2.358 1.00 93.56 251 GLY A N 1
ATOM 1968 C CA . GLY A 1 251 ? -14.179 -3.971 1.022 1.00 93.56 251 GLY A CA 1
ATOM 1969 C C . GLY A 1 251 ? -13.405 -2.790 0.451 1.00 93.56 251 GLY A C 1
ATOM 1970 O O . GLY A 1 251 ? -12.264 -2.510 0.827 1.00 93.56 251 GLY A O 1
ATOM 1971 N N . GLU A 1 252 ? -14.036 -2.131 -0.516 1.00 93.19 252 GLU A N 1
ATOM 1972 C CA . GLU A 1 252 ? -13.518 -0.932 -1.163 1.00 93.19 252 GLU A CA 1
ATOM 1973 C C . GLU A 1 252 ? -14.204 0.315 -0.607 1.00 93.19 252 GLU A C 1
ATOM 1975 O O . GLU A 1 252 ? -15.433 0.395 -0.583 1.00 93.19 252 GLU A O 1
ATOM 1980 N N . ILE A 1 253 ? -13.411 1.302 -0.197 1.00 90.88 253 ILE A N 1
ATOM 1981 C CA . ILE A 1 253 ? -13.900 2.611 0.238 1.00 90.88 253 ILE A CA 1
ATOM 1982 C C . ILE A 1 253 ? -13.655 3.611 -0.883 1.00 90.88 253 ILE A C 1
ATOM 1984 O O . ILE A 1 253 ? -12.533 3.749 -1.367 1.00 90.88 253 ILE A O 1
ATOM 1988 N N . ASN A 1 254 ? -14.715 4.305 -1.296 1.00 87.50 254 ASN A N 1
ATOM 1989 C CA . ASN A 1 254 ? -14.627 5.398 -2.256 1.00 87.50 254 ASN A CA 1
ATOM 1990 C C . ASN A 1 254 ? -14.472 6.711 -1.493 1.00 87.50 254 ASN A C 1
ATOM 1992 O O . ASN A 1 254 ? -15.344 7.080 -0.703 1.00 87.50 254 ASN A O 1
ATOM 1996 N N . HIS A 1 255 ? -13.401 7.438 -1.772 1.00 78.44 255 HIS A N 1
ATOM 1997 C CA . HIS A 1 255 ? -13.168 8.746 -1.185 1.00 78.44 255 HIS A CA 1
ATOM 1998 C C . HIS A 1 255 ? -13.784 9.843 -2.049 1.00 78.44 255 HIS A C 1
ATOM 2000 O O . HIS A 1 255 ? -13.661 9.808 -3.281 1.00 78.44 255 HIS A O 1
ATOM 2006 N N . PRO A 1 256 ? -14.452 10.832 -1.431 1.00 67.44 256 PRO A N 1
ATOM 2007 C CA . PRO A 1 256 ? -14.923 11.995 -2.156 1.00 67.44 256 PRO A CA 1
ATOM 2008 C C . PRO A 1 256 ? -13.730 12.785 -2.696 1.00 67.44 256 PRO A C 1
ATOM 2010 O O . PRO A 1 256 ? -12.659 12.847 -2.092 1.00 67.44 256 PRO A O 1
ATOM 2013 N N . VAL A 1 257 ? -13.939 13.426 -3.839 1.00 61.69 257 VAL A N 1
ATOM 2014 C CA . VAL A 1 257 ? -12.965 14.347 -4.424 1.00 61.69 257 VAL A CA 1
ATOM 2015 C C . VAL A 1 257 ? -12.707 15.472 -3.427 1.00 61.69 257 VAL A C 1
ATOM 2017 O O . VAL A 1 257 ? -13.650 16.152 -3.021 1.00 61.69 257 VAL A O 1
ATOM 2020 N N . ARG A 1 258 ? -11.444 15.685 -3.037 1.00 54.03 258 ARG A N 1
ATOM 2021 C CA . ARG A 1 258 ? -11.061 16.894 -2.297 1.00 54.03 258 ARG A CA 1
ATOM 2022 C C . ARG A 1 258 ? -11.290 18.096 -3.218 1.00 54.03 258 ARG A C 1
ATOM 2024 O O . ARG A 1 258 ? -10.600 18.227 -4.226 1.00 54.03 258 ARG A O 1
ATOM 2031 N N . SER A 1 259 ? -12.307 18.895 -2.897 1.00 43.41 259 SER A N 1
ATOM 2032 C CA . SER A 1 259 ? -12.611 20.185 -3.531 1.00 43.41 259 SER A CA 1
ATOM 2033 C C . SER A 1 259 ? -11.571 21.241 -3.196 1.00 43.41 259 SER A C 1
ATOM 2035 O O . SER A 1 259 ? -11.181 21.266 -2.004 1.00 43.41 259 SER A O 1
#

Radius of gyration: 26.67 Å; chains: 1; bounding box: 58×53×69 Å

Sequence (259 aa):
MSRCKLQIRRAPDIGEAWGRLTVAIDNRTLFDIEAGETKAALCEPGDATIIVTASDGRGFSRRMALPPEHVLVLSLHAVAPVWWRTLLGVSRFLDFTEIARTPIGPSEPGPASQLTQQMWIGHAANEGALHALMAERDGYYSDDNAEREDTPEHMALSGFAEAMGQPSYDHDFLEYGFAKPGDDLESRFAGHSWVEAWAPVLRDTLSAEELADINVFVMFGVDRDPQFGDRRQIRQPRDLALTDIRLRYIGEINHPVRS

Foldseek 3Di:
DDDFDADDDADDQDDDDFAWKWKDKPNPDTDIDGAFDKDKDKDAAAWIKIWIAGPVGDTDIGIDHGHNFKIFIKIKHQHDDDVVCSVVSNDDRIDIDGPDIDTNDPCPVPVLFQWKKFKKWFAFLDPVRVCQQVAFDPCLPPPVLVVCQPHPPRDARGNVCVQLVHRYFDPVFKDKFFFDDDDFQCNRPPPDPCSVPVRVVCVVVDDPVRRVRTGMMMIGTWDADPVPGTRDRRPRDAWDDDPRDTIGGPGMGGHDRDD

pLDDT: mean 77.53, std 19.57, range [23.7, 98.38]